Protein AF-A0A3E2V7Y3-F1 (afdb_monomer_lite)

Foldseek 3Di:
DDKDKQQKDWDQDPVVRDTDIGHIDIWDFAQFLQLQQVLCVVVVDACVVCVVPDDPVSVLVSRVSRTPDPPDDSVSSVRQDPVNVVVVVVVLPQLLDQDDDPLADTRPDPPDPPRDHGPDPDDPPDDRDGSVNLVVLCVVLVNDPVRRRHHHSPSVRVSVVSVVVPDDDPDDDPVRVVVVVVVVVVVVCVVVVHPD

Structure (mmCIF, N/CA/C/O backbone):
data_AF-A0A3E2V7Y3-F1
#
_entry.id   AF-A0A3E2V7Y3-F1
#
loop_
_atom_site.group_PDB
_atom_site.id
_atom_site.type_symbol
_atom_site.label_atom_id
_atom_site.label_alt_id
_atom_site.label_comp_id
_atom_site.label_asym_id
_atom_site.label_entity_id
_atom_site.label_seq_id
_atom_site.pdbx_PDB_ins_code
_atom_site.Cartn_x
_atom_site.Cartn_y
_atom_site.Cartn_z
_atom_site.occupancy
_atom_site.B_iso_or_equiv
_atom_site.auth_seq_id
_atom_site.auth_comp_id
_atom_site.auth_asym_id
_atom_site.auth_atom_id
_atom_site.pdbx_PDB_model_num
ATOM 1 N N . MET A 1 1 ? -3.510 -9.683 0.844 1.00 90.44 1 MET A N 1
ATOM 2 C CA . MET A 1 1 ? -4.493 -9.424 1.905 1.00 90.44 1 MET A CA 1
ATOM 3 C C . MET A 1 1 ? -4.001 -9.949 3.236 1.00 90.44 1 MET A C 1
ATOM 5 O O . MET A 1 1 ? -3.664 -11.125 3.333 1.00 90.44 1 MET A O 1
ATOM 9 N N . MET A 1 2 ? -3.960 -9.086 4.246 1.00 93.75 2 MET A N 1
ATOM 10 C CA . MET A 1 2 ? -3.643 -9.427 5.632 1.00 93.75 2 MET A CA 1
ATOM 11 C C . MET A 1 2 ? -4.939 -9.640 6.419 1.00 93.75 2 MET A C 1
ATOM 13 O O . MET A 1 2 ? -5.923 -8.940 6.190 1.00 93.75 2 MET A O 1
ATOM 17 N N . THR A 1 3 ? -4.945 -10.596 7.348 1.00 95.12 3 THR A N 1
ATOM 18 C CA . THR A 1 3 ? -6.048 -10.779 8.304 1.00 95.12 3 THR A CA 1
ATOM 19 C C . THR A 1 3 ? -5.545 -10.457 9.703 1.00 95.12 3 THR A C 1
ATOM 21 O O . THR A 1 3 ? -4.480 -10.930 10.094 1.00 95.12 3 THR A O 1
ATOM 24 N N . LEU A 1 4 ? -6.302 -9.653 10.442 1.00 93.44 4 LEU A N 1
ATOM 25 C CA . LEU A 1 4 ? -5.965 -9.200 11.784 1.00 93.44 4 LEU A CA 1
ATOM 26 C C . LEU A 1 4 ? -7.163 -9.415 12.709 1.00 93.44 4 LEU A C 1
ATOM 28 O O . LEU A 1 4 ? -8.258 -8.941 12.420 1.00 93.44 4 LEU A O 1
ATOM 32 N N . THR A 1 5 ? -6.959 -10.105 13.828 1.00 92.81 5 THR A N 1
ATOM 33 C CA . THR A 1 5 ? -8.009 -10.315 14.833 1.00 92.81 5 THR A CA 1
ATOM 34 C C . THR A 1 5 ? -7.834 -9.318 15.969 1.00 92.81 5 THR A C 1
ATOM 36 O O . THR A 1 5 ? -6.820 -9.334 16.665 1.00 92.81 5 THR A O 1
ATOM 39 N N . ILE A 1 6 ? -8.833 -8.461 16.160 1.00 91.06 6 ILE A N 1
ATOM 40 C CA . ILE A 1 6 ? -8.923 -7.530 17.282 1.00 91.06 6 ILE A CA 1
ATOM 41 C C . ILE A 1 6 ? -9.700 -8.233 18.395 1.00 91.06 6 ILE A C 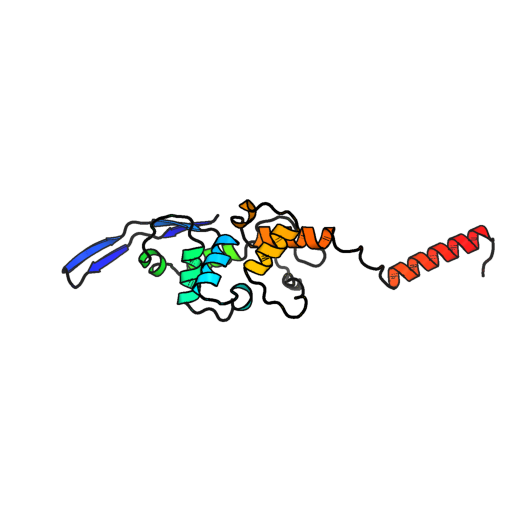1
ATOM 43 O O . ILE A 1 6 ? -10.849 -8.628 18.162 1.00 91.06 6 ILE A O 1
ATOM 47 N N . PRO A 1 7 ? -9.101 -8.440 19.579 1.00 88.94 7 PRO A N 1
ATOM 48 C CA . PRO A 1 7 ? -9.783 -9.123 20.665 1.00 88.94 7 PRO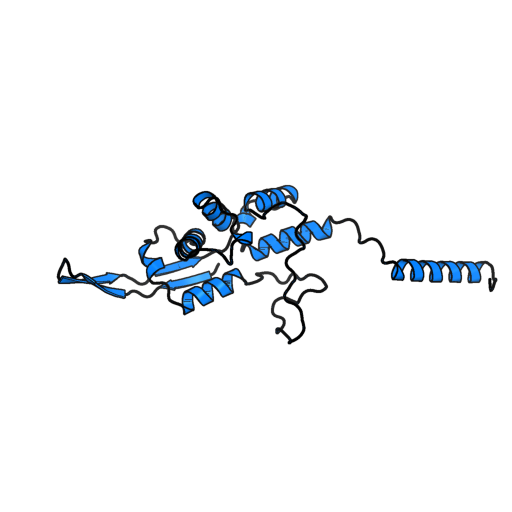 A CA 1
ATOM 49 C C . PRO A 1 7 ? -10.988 -8.312 21.142 1.00 88.94 7 PRO A C 1
ATOM 51 O O . PRO A 1 7 ? -10.995 -7.079 21.109 1.00 88.94 7 PRO A O 1
ATOM 54 N N . GLY A 1 8 ? -12.013 -9.027 21.600 1.00 88.06 8 GLY A N 1
ATOM 55 C CA . GLY A 1 8 ? -13.113 -8.409 22.322 1.00 88.06 8 GLY A CA 1
ATOM 56 C C . GLY A 1 8 ? -12.624 -7.810 23.638 1.00 88.06 8 GLY A C 1
ATOM 57 O O . GLY A 1 8 ? -11.631 -8.269 24.204 1.00 88.06 8 GLY A O 1
ATOM 58 N N . GLN A 1 9 ? -13.304 -6.776 24.117 1.00 86.38 9 GLN A N 1
ATOM 59 C CA . GLN A 1 9 ? -12.967 -6.121 25.378 1.00 86.38 9 GLN A CA 1
ATOM 60 C C . GLN A 1 9 ? -14.216 -5.905 26.220 1.00 86.38 9 GLN A C 1
ATOM 62 O O . GLN A 1 9 ? -15.294 -5.604 25.701 1.00 86.38 9 GLN A O 1
ATOM 67 N N . GLN A 1 10 ? -14.036 -6.040 27.527 1.00 89.00 10 GLN A N 1
ATOM 68 C CA . GLN A 1 10 ? -14.995 -5.622 28.533 1.00 89.00 10 GLN A CA 1
ATOM 69 C C . GLN A 1 10 ? -14.608 -4.211 28.979 1.00 89.00 10 GLN A C 1
ATOM 71 O O . GLN A 1 10 ? -13.464 -3.982 29.369 1.00 89.00 10 GLN A O 1
ATOM 76 N N . ARG A 1 11 ? -15.551 -3.272 28.919 1.00 84.94 11 ARG A N 1
ATOM 77 C CA . ARG A 1 11 ? -15.383 -1.915 29.451 1.00 84.94 11 ARG A CA 1
ATOM 78 C C . ARG A 1 11 ? -16.465 -1.638 30.483 1.00 84.94 11 ARG A C 1
ATOM 80 O O . ARG A 1 11 ? -17.605 -2.057 30.302 1.00 84.94 11 ARG A O 1
ATOM 87 N N . TRP A 1 12 ? -16.114 -0.933 31.549 1.00 87.25 12 TRP A N 1
ATOM 88 C CA . TRP A 1 12 ? -17.101 -0.400 32.481 1.00 87.25 12 TRP A CA 1
ATOM 89 C C . TRP A 1 12 ? -17.677 0.896 31.909 1.00 87.25 12 TRP A C 1
ATOM 91 O O . TRP A 1 12 ? -16.918 1.787 31.530 1.00 87.25 12 TRP A O 1
ATOM 101 N N . ASN A 1 13 ? -19.000 0.993 31.798 1.00 86.19 13 ASN A N 1
ATOM 102 C CA . ASN A 1 13 ? -19.669 2.225 31.401 1.00 86.19 13 ASN A CA 1
ATOM 103 C C . ASN A 1 13 ? -20.156 2.958 32.651 1.00 86.19 13 ASN A C 1
ATOM 105 O O . ASN A 1 13 ? -21.181 2.599 33.219 1.00 86.19 13 ASN A O 1
ATOM 109 N N . GLU A 1 14 ? -19.443 4.011 33.048 1.00 86.81 14 GLU A N 1
ATOM 110 C CA . GLU A 1 14 ? -19.757 4.799 34.250 1.00 86.81 14 GLU A CA 1
ATOM 111 C C . GLU A 1 14 ? -21.151 5.437 34.217 1.00 86.81 14 GLU A C 1
ATOM 113 O O . GLU A 1 14 ? -21.730 5.683 35.266 1.00 86.81 14 GLU A O 1
ATOM 118 N N . LYS A 1 15 ? -21.721 5.690 33.030 1.00 87.50 15 LYS A N 1
ATOM 119 C CA . LYS A 1 15 ? -23.051 6.312 32.915 1.00 87.50 15 LYS A CA 1
ATOM 120 C C . LYS A 1 15 ? -24.194 5.350 33.200 1.00 87.50 15 LYS A C 1
ATOM 122 O O . LYS A 1 15 ? -25.248 5.785 33.645 1.00 87.50 15 LYS A O 1
ATOM 127 N N . THR A 1 16 ? -24.016 4.082 32.848 1.00 88.62 16 THR A N 1
ATOM 128 C CA . THR A 1 16 ? -25.045 3.049 33.017 1.00 88.62 16 THR A CA 1
ATOM 129 C C . THR A 1 16 ? -24.715 2.095 34.155 1.00 88.62 16 THR A C 1
ATOM 131 O O . THR A 1 16 ? -25.526 1.232 34.442 1.00 88.62 16 THR A O 1
ATOM 134 N N . GLU A 1 17 ? -23.543 2.247 34.783 1.00 89.69 17 GLU A N 1
ATOM 135 C CA . GLU A 1 17 ? -23.012 1.361 35.826 1.00 89.69 17 GLU A CA 1
ATOM 136 C C . GLU A 1 17 ? -23.039 -0.121 35.411 1.00 89.69 17 GLU A C 1
ATOM 138 O O . GLU A 1 17 ? -23.352 -1.017 36.192 1.00 89.69 17 GLU A O 1
ATOM 143 N N . GLU A 1 18 ? -22.701 -0.385 34.146 1.00 90.56 18 GLU A N 1
ATOM 144 C CA . GLU A 1 18 ? -22.759 -1.723 33.557 1.00 90.56 18 GLU A CA 1
ATOM 145 C C . GLU A 1 18 ? -21.482 -2.071 32.788 1.00 90.56 18 GLU A C 1
ATOM 147 O O . GLU A 1 18 ? -20.818 -1.221 32.182 1.00 90.56 18 GLU A O 1
ATOM 152 N N . PHE A 1 19 ? -21.163 -3.367 32.754 1.00 88.56 19 PHE A N 1
ATOM 153 C CA . PHE A 1 19 ? -20.119 -3.897 31.886 1.00 88.56 19 PHE A CA 1
ATOM 154 C C . PHE A 1 19 ? -20.631 -4.025 30.450 1.00 88.56 19 PHE A C 1
ATOM 156 O O . PHE A 1 19 ? -21.527 -4.816 30.161 1.00 88.56 19 PHE A O 1
ATOM 163 N N . VAL A 1 20 ? -20.003 -3.295 29.531 1.00 86.06 20 VAL A N 1
ATOM 164 C CA . VAL A 1 20 ? -20.256 -3.395 28.093 1.00 86.06 20 VAL A CA 1
ATOM 165 C C . VAL A 1 20 ? -19.223 -4.323 27.470 1.00 86.06 20 VAL A C 1
ATOM 167 O O . VAL A 1 20 ? -18.014 -4.132 27.624 1.00 86.06 20 VAL A O 1
ATOM 170 N N . TYR A 1 21 ? -19.708 -5.313 26.726 1.00 87.00 21 TYR A N 1
ATOM 171 C CA . TYR A 1 21 ? -18.874 -6.283 26.030 1.00 87.00 21 TYR A CA 1
ATOM 172 C C . TYR A 1 21 ? -18.820 -5.947 24.549 1.00 87.00 21 TYR A C 1
ATOM 174 O O . TYR A 1 21 ? -19.842 -5.852 23.872 1.00 87.00 21 TYR A O 1
ATOM 182 N N . THR A 1 22 ? -17.607 -5.798 24.037 1.00 86.69 22 THR A N 1
ATOM 183 C CA . THR A 1 22 ? -17.362 -5.666 22.605 1.00 86.69 22 THR A CA 1
ATOM 184 C C . THR A 1 22 ? -16.868 -7.007 22.071 1.00 86.69 22 THR A C 1
ATOM 186 O O . THR A 1 22 ? -15.911 -7.557 22.623 1.00 86.69 22 THR A O 1
ATOM 189 N N . PRO A 1 23 ? -17.494 -7.574 21.026 1.00 88.31 23 PRO A N 1
ATOM 190 C CA . PRO A 1 23 ? -17.049 -8.841 20.464 1.00 88.31 23 PRO A CA 1
ATOM 191 C C . PRO A 1 23 ? -15.681 -8.696 19.786 1.00 88.31 23 PRO A C 1
ATOM 193 O O . PRO A 1 23 ? -15.250 -7.596 19.421 1.00 88.31 23 PRO A O 1
ATOM 196 N N . ALA A 1 24 ? -14.997 -9.828 19.607 1.00 90.19 24 ALA A N 1
ATOM 197 C CA . ALA A 1 24 ? -13.797 -9.883 18.783 1.00 90.19 24 ALA A CA 1
ATOM 198 C C . ALA A 1 24 ? -14.156 -9.625 17.313 1.00 90.19 24 ALA A C 1
ATOM 200 O O . ALA A 1 24 ? -15.178 -10.106 16.821 1.00 90.19 24 ALA A O 1
ATOM 201 N N . VAL A 1 25 ? -13.306 -8.882 16.606 1.00 92.62 25 VAL A N 1
ATOM 202 C CA . VAL A 1 25 ? -13.538 -8.490 15.210 1.00 92.62 25 VAL A CA 1
ATOM 203 C C . VAL A 1 25 ? -12.366 -8.934 14.352 1.00 92.62 25 VAL A C 1
ATOM 205 O O . VAL A 1 25 ? -11.209 -8.689 14.687 1.00 92.62 25 VAL A O 1
ATOM 208 N N . VAL A 1 26 ? -12.663 -9.566 13.219 1.00 93.81 26 VAL A N 1
ATOM 209 C CA . VAL A 1 26 ? -11.656 -9.959 12.228 1.00 93.81 26 VAL A CA 1
ATOM 210 C C . VAL A 1 26 ? -11.631 -8.933 11.098 1.00 93.81 26 VAL A C 1
ATOM 212 O O . VAL A 1 26 ? -12.572 -8.815 10.310 1.00 93.81 26 VAL A O 1
ATOM 215 N N . LEU A 1 27 ? -10.529 -8.196 11.003 1.00 94.19 27 LEU A N 1
ATOM 216 C CA . LEU A 1 27 ? -10.271 -7.220 9.954 1.00 94.19 27 LEU A CA 1
ATOM 217 C C . LEU A 1 27 ? -9.507 -7.874 8.804 1.00 94.19 27 LEU A C 1
ATOM 219 O O . LEU A 1 27 ? -8.493 -8.540 9.010 1.00 94.19 27 LEU A O 1
ATOM 223 N N . LYS A 1 28 ? -9.983 -7.659 7.577 1.00 95.62 28 LYS A N 1
ATOM 224 C CA . LYS A 1 28 ? -9.250 -7.974 6.350 1.00 95.62 28 LYS A CA 1
ATOM 225 C C . LYS A 1 28 ? -8.722 -6.670 5.773 1.00 95.62 28 LYS A C 1
ATOM 227 O O . LYS A 1 28 ? -9.515 -5.786 5.455 1.00 95.62 28 LYS A O 1
ATOM 232 N N . LEU A 1 29 ? -7.404 -6.560 5.659 1.00 96.06 29 LEU A N 1
ATOM 233 C CA . LEU A 1 29 ? -6.704 -5.356 5.222 1.00 96.06 29 LEU A CA 1
ATOM 234 C C . LEU A 1 29 ? -6.000 -5.603 3.886 1.00 96.06 29 LEU A C 1
ATOM 236 O O . LEU A 1 29 ? -5.368 -6.646 3.680 1.00 96.06 29 LEU A O 1
ATOM 240 N N . GLU A 1 30 ? -6.068 -4.624 2.995 1.00 97.00 30 GLU A N 1
ATOM 241 C CA . GLU A 1 30 ? -5.322 -4.602 1.745 1.00 97.00 30 GLU A CA 1
ATOM 242 C C . GLU A 1 30 ? -4.712 -3.216 1.513 1.00 97.00 30 GLU A C 1
ATOM 244 O O . GLU A 1 30 ? -5.417 -2.228 1.318 1.00 97.00 30 GLU A O 1
ATOM 249 N N . HIS A 1 31 ? -3.379 -3.163 1.502 1.00 96.06 31 HIS A N 1
ATOM 250 C CA . HIS A 1 31 ? -2.622 -1.977 1.130 1.00 96.06 31 HIS A CA 1
ATOM 251 C C . HIS A 1 31 ? -2.597 -1.890 -0.394 1.00 96.06 31 HIS A C 1
ATOM 253 O O . HIS A 1 31 ? -1.763 -2.521 -1.030 1.00 96.06 31 HIS A O 1
ATOM 259 N N . SER A 1 32 ? -3.545 -1.170 -0.984 1.00 97.44 32 SER A N 1
ATOM 260 C CA . SER A 1 32 ? -3.807 -1.138 -2.428 1.00 97.44 32 SER A CA 1
ATOM 261 C C . SER A 1 32 ? -3.794 0.282 -2.998 1.00 97.44 32 SER A C 1
ATOM 263 O O . SER A 1 32 ? -3.830 1.268 -2.255 1.00 97.44 32 SER A O 1
ATOM 265 N N . LEU A 1 33 ? -3.774 0.403 -4.330 1.00 97.62 33 LEU A N 1
ATOM 266 C CA . LEU A 1 33 ? -3.939 1.703 -4.990 1.00 97.62 33 LEU A CA 1
ATOM 267 C C . LEU A 1 33 ? -5.329 2.288 -4.712 1.00 97.62 33 LEU A C 1
ATOM 269 O O . LEU A 1 33 ? -5.459 3.494 -4.532 1.00 97.62 33 LEU A O 1
ATOM 273 N N . LEU A 1 34 ? -6.348 1.436 -4.590 1.00 97.25 34 LEU A N 1
ATOM 274 C CA . LEU A 1 34 ? -7.690 1.860 -4.202 1.00 97.25 34 LEU A CA 1
ATOM 275 C C . LEU A 1 34 ? -7.704 2.504 -2.805 1.00 97.25 34 LEU A C 1
ATOM 277 O O . LEU A 1 34 ? -8.215 3.610 -2.645 1.00 97.25 34 LEU A O 1
ATOM 281 N N . SER A 1 35 ? -7.101 1.850 -1.804 1.00 96.94 35 SER A N 1
ATOM 282 C CA . SER A 1 35 ? -7.013 2.411 -0.445 1.00 96.94 35 SER A CA 1
ATOM 283 C C . SER A 1 35 ? -6.182 3.694 -0.395 1.00 96.94 35 SER A C 1
ATOM 285 O O . SER A 1 35 ? -6.513 4.609 0.353 1.00 96.94 35 SER A O 1
ATOM 287 N N . LEU A 1 36 ? -5.123 3.773 -1.211 1.00 97.25 36 LEU A N 1
ATOM 288 C CA . LEU A 1 36 ? -4.309 4.977 -1.363 1.00 97.25 36 LEU A CA 1
ATOM 289 C C . LEU A 1 36 ? -5.145 6.138 -1.913 1.00 97.25 36 LEU A C 1
ATOM 291 O O . LEU A 1 36 ? -5.179 7.196 -1.299 1.00 97.25 36 LEU A O 1
ATOM 295 N N . ALA A 1 37 ? -5.866 5.914 -3.011 1.00 97.25 37 ALA A N 1
ATOM 296 C CA . ALA A 1 37 ? -6.692 6.929 -3.658 1.00 97.25 37 ALA A CA 1
ATOM 297 C C . ALA A 1 37 ? -7.803 7.460 -2.743 1.00 97.25 37 ALA A C 1
ATOM 299 O O . ALA A 1 37 ? -8.020 8.666 -2.670 1.00 97.25 37 ALA A O 1
ATOM 300 N N . HIS A 1 38 ? -8.482 6.573 -2.005 1.00 96.62 38 HIS A N 1
ATOM 301 C CA . HIS A 1 38 ? -9.497 6.988 -1.033 1.00 96.62 38 HIS A CA 1
ATOM 302 C C . HIS A 1 38 ? -8.917 7.885 0.058 1.00 96.62 38 HIS A C 1
ATOM 304 O O . HIS A 1 38 ? -9.493 8.924 0.371 1.00 96.62 38 HIS A O 1
ATOM 310 N N . TRP A 1 39 ? -7.769 7.505 0.616 1.00 97.56 39 TRP A N 1
ATOM 311 C CA . TRP A 1 39 ? -7.138 8.291 1.665 1.00 97.56 39 TRP A CA 1
ATOM 312 C C . TRP A 1 39 ? -6.641 9.646 1.149 1.00 97.56 39 TRP A C 1
ATOM 314 O O . TRP A 1 39 ? -6.918 10.674 1.764 1.00 97.56 39 TRP A O 1
ATOM 324 N N . GLU A 1 40 ? -5.963 9.676 -0.001 1.00 96.81 40 GLU A N 1
ATOM 325 C CA . GLU A 1 40 ? -5.481 10.930 -0.591 1.00 96.81 40 GLU A CA 1
ATOM 326 C C . GLU A 1 40 ? -6.645 11.861 -0.960 1.00 96.81 40 GLU A C 1
ATOM 328 O O . GLU A 1 40 ? -6.535 13.066 -0.749 1.00 96.81 40 GLU A O 1
ATOM 333 N N . SER A 1 41 ? -7.789 11.320 -1.396 1.00 96.62 41 SER A N 1
ATOM 334 C CA . SER A 1 41 ? -9.012 12.098 -1.634 1.00 96.62 41 SER A CA 1
ATOM 335 C C . SER A 1 41 ? -9.614 12.693 -0.357 1.00 96.62 41 SER A C 1
ATOM 337 O O . SER A 1 41 ? -10.234 13.753 -0.427 1.00 96.62 41 SER A O 1
ATOM 339 N N . ASN A 1 42 ? -9.476 12.030 0.795 1.00 95.75 42 ASN A N 1
ATOM 340 C CA . ASN A 1 42 ? -9.994 12.539 2.069 1.00 95.75 42 ASN A CA 1
ATOM 341 C C . ASN A 1 42 ? -9.099 13.648 2.634 1.00 95.75 42 ASN A C 1
ATOM 343 O O . ASN A 1 42 ? -9.590 14.660 3.131 1.00 95.75 42 ASN A O 1
ATOM 347 N N . TRP A 1 43 ? -7.781 13.452 2.565 1.00 96.19 43 TRP A N 1
ATOM 348 C CA . TRP A 1 43 ? -6.808 14.317 3.233 1.00 96.19 43 TRP A CA 1
ATOM 349 C C . TRP A 1 43 ? -6.194 15.381 2.321 1.00 96.19 43 TRP A C 1
ATOM 351 O O . TRP A 1 43 ? -5.648 16.356 2.828 1.00 96.19 43 TRP A O 1
ATOM 361 N N . ASN A 1 44 ? -6.291 15.226 0.998 1.00 94.75 44 ASN A N 1
ATOM 362 C CA . ASN A 1 44 ? -5.650 16.079 -0.011 1.00 94.75 44 ASN A CA 1
ATOM 363 C C . ASN A 1 44 ? -4.125 16.191 0.172 1.00 94.75 44 ASN A C 1
ATOM 365 O O . ASN A 1 44 ? -3.521 17.237 -0.072 1.00 94.75 44 ASN A O 1
ATOM 369 N N . ILE A 1 45 ? -3.493 15.107 0.630 1.00 92.19 45 ILE A N 1
ATOM 370 C CA . ILE A 1 45 ? -2.056 15.026 0.914 1.00 92.19 45 ILE A CA 1
ATOM 371 C C . ILE A 1 45 ? -1.466 13.843 0.136 1.00 92.19 45 ILE A C 1
ATOM 373 O O . ILE A 1 45 ? -2.036 12.759 0.198 1.00 92.19 45 ILE A O 1
ATOM 377 N N . PRO A 1 46 ? -0.304 13.986 -0.533 1.00 92.44 46 PRO A N 1
ATOM 378 C CA . PRO A 1 46 ? 0.403 12.856 -1.137 1.00 92.44 46 PRO A CA 1
ATOM 379 C C . PRO A 1 46 ? 0.952 11.909 -0.061 1.00 92.44 46 PRO A C 1
ATOM 381 O O . PRO A 1 46 ? 1.901 12.256 0.650 1.00 92.44 46 PRO A O 1
ATOM 384 N N . PHE A 1 47 ? 0.394 10.708 0.063 1.00 91.94 47 PHE A N 1
ATOM 385 C CA . PHE A 1 47 ? 0.719 9.769 1.141 1.00 91.94 47 PHE A CA 1
ATOM 386 C C . PHE A 1 47 ? 2.173 9.287 1.059 1.00 91.94 47 PHE A C 1
ATOM 388 O O . PHE A 1 47 ? 2.936 9.400 2.018 1.00 91.94 47 PHE A O 1
ATOM 395 N N . LEU A 1 48 ? 2.598 8.808 -0.119 1.00 88.06 48 LEU A N 1
ATOM 396 C CA . LEU A 1 48 ? 3.915 8.181 -0.324 1.00 88.06 48 LEU A CA 1
ATOM 397 C C . LEU A 1 48 ? 5.095 9.134 -0.086 1.00 88.06 48 LEU A C 1
ATOM 399 O O . LEU A 1 48 ? 6.209 8.692 0.215 1.00 88.06 48 LEU A O 1
ATOM 403 N N . SER A 1 49 ? 4.857 10.438 -0.213 1.00 85.38 49 SER A N 1
ATOM 404 C CA . SER A 1 49 ? 5.862 11.479 0.006 1.00 85.38 49 SER A CA 1
ATOM 405 C C . SER A 1 49 ? 5.858 12.051 1.420 1.00 85.38 49 SER A C 1
ATOM 407 O O . SER A 1 49 ? 6.834 12.695 1.801 1.00 85.38 49 SER A O 1
ATOM 409 N N . ASN A 1 50 ? 4.805 11.798 2.199 1.00 85.25 50 ASN A N 1
ATOM 410 C CA . ASN A 1 50 ? 4.630 12.344 3.543 1.00 85.25 50 ASN A CA 1
ATOM 411 C C . ASN A 1 50 ? 4.602 11.279 4.646 1.00 85.25 50 ASN A C 1
ATOM 413 O O . ASN A 1 50 ? 4.314 11.632 5.782 1.00 85.25 50 ASN A O 1
ATOM 417 N N . LEU A 1 51 ? 4.956 10.021 4.347 1.00 82.00 51 LEU A N 1
ATOM 418 C CA . LEU A 1 51 ? 5.006 8.901 5.304 1.00 82.00 51 LEU A CA 1
ATOM 419 C C . LEU A 1 51 ? 5.643 9.264 6.660 1.00 82.00 51 LEU A C 1
ATOM 421 O O . LEU A 1 51 ? 5.071 8.955 7.699 1.00 82.00 51 LEU A O 1
ATOM 425 N N . ASP A 1 52 ? 6.776 9.974 6.662 1.00 81.56 52 ASP A N 1
ATOM 426 C CA . ASP A 1 52 ? 7.502 10.339 7.893 1.00 81.56 52 ASP A CA 1
ATOM 427 C C . ASP A 1 52 ? 6.859 11.501 8.681 1.00 81.56 52 ASP A C 1
ATOM 429 O O . ASP A 1 52 ? 7.325 11.856 9.762 1.00 81.56 52 ASP A O 1
ATOM 433 N N . LYS A 1 53 ? 5.818 12.134 8.129 1.00 87.06 53 LYS A N 1
ATOM 434 C CA . LYS A 1 53 ? 5.149 13.324 8.678 1.00 87.06 53 LYS A CA 1
ATOM 435 C C . LYS A 1 53 ? 3.678 13.083 9.019 1.00 87.06 53 LYS A C 1
ATOM 437 O O . LYS A 1 53 ? 2.999 14.027 9.417 1.00 87.06 53 LYS A O 1
ATOM 442 N N . LEU A 1 54 ? 3.175 11.862 8.826 1.00 88.12 54 LEU A N 1
ATOM 443 C CA . LEU A 1 54 ? 1.769 11.553 9.066 1.00 88.12 54 LEU A CA 1
ATOM 444 C C . LEU A 1 54 ? 1.436 11.665 10.554 1.00 88.12 54 LEU A C 1
ATOM 446 O O . LEU A 1 54 ? 2.172 11.177 11.414 1.00 88.12 54 LEU A O 1
ATOM 450 N N . THR A 1 55 ? 0.301 12.292 10.853 1.00 92.94 55 THR A N 1
ATOM 451 C CA . THR A 1 55 ? -0.245 12.305 12.213 1.00 92.94 55 THR A CA 1
ATOM 452 C C . THR A 1 55 ? -0.806 10.928 12.581 1.00 92.94 55 THR A C 1
ATOM 454 O O . THR A 1 55 ? -1.078 10.088 11.720 1.00 92.94 55 THR A O 1
ATOM 457 N N . VAL A 1 56 ? -1.019 10.687 13.877 1.00 90.62 56 VAL A N 1
ATOM 458 C CA . VAL A 1 56 ? -1.628 9.432 14.355 1.00 90.62 56 VAL A CA 1
ATOM 459 C C . VAL A 1 56 ? -3.027 9.234 13.759 1.00 90.62 56 VAL A C 1
ATOM 461 O O . VAL A 1 56 ? -3.365 8.127 13.349 1.00 90.62 56 VAL A O 1
ATOM 464 N N . GLU A 1 57 ? -3.815 10.306 13.649 1.00 92.62 57 GLU A N 1
ATOM 465 C CA . GLU A 1 57 ? -5.154 10.285 13.044 1.00 92.62 57 GLU A CA 1
ATOM 466 C C . GLU A 1 57 ? -5.106 9.922 11.560 1.00 92.62 57 GLU A C 1
ATOM 468 O O . GLU A 1 57 ? -5.841 9.047 11.109 1.00 92.62 57 GLU A O 1
ATOM 473 N N . GLN A 1 58 ? -4.189 10.540 10.814 1.00 94.19 58 GLN A N 1
ATOM 474 C CA . GLN A 1 58 ? -3.950 10.245 9.404 1.00 94.19 58 GLN A CA 1
ATOM 475 C C . GLN A 1 58 ? -3.561 8.784 9.187 1.00 94.19 58 GLN A C 1
ATOM 477 O O . GLN A 1 58 ? -4.055 8.137 8.263 1.00 94.19 58 GLN A O 1
ATOM 482 N N . TRP A 1 59 ? -2.700 8.254 10.057 1.00 92.38 59 TRP A N 1
ATOM 483 C CA . TRP A 1 59 ? -2.269 6.864 10.000 1.00 92.38 59 TRP A CA 1
ATOM 484 C C . TRP A 1 59 ? -3.405 5.885 10.311 1.00 92.38 59 TRP A C 1
ATOM 486 O O . TRP A 1 59 ? -3.609 4.912 9.585 1.00 92.38 59 TRP A O 1
ATOM 496 N N . LEU A 1 60 ? -4.190 6.166 11.352 1.00 93.44 60 LEU A N 1
ATOM 497 C CA . LEU A 1 60 ? -5.388 5.399 11.697 1.00 93.44 60 LEU A CA 1
ATOM 498 C C . LEU A 1 60 ? -6.411 5.400 10.559 1.00 93.44 60 LEU A C 1
ATOM 500 O O . LEU A 1 60 ? -6.953 4.350 10.209 1.00 93.44 60 LEU A O 1
ATOM 504 N N . ASP A 1 61 ? -6.647 6.557 9.946 1.00 94.62 61 ASP A N 1
ATOM 505 C CA . ASP A 1 61 ? -7.577 6.677 8.829 1.00 94.62 61 ASP A CA 1
ATOM 506 C C . ASP A 1 61 ? -7.081 5.937 7.581 1.00 94.62 61 ASP A C 1
ATOM 508 O O . ASP A 1 61 ? -7.871 5.346 6.842 1.00 94.62 61 ASP A O 1
ATOM 512 N N . TYR A 1 62 ? -5.763 5.851 7.392 1.00 95.44 62 TYR A N 1
ATOM 513 C CA . TYR A 1 62 ? -5.191 5.006 6.351 1.00 95.44 62 TYR A CA 1
ATOM 514 C C . TYR A 1 62 ? -5.503 3.522 6.574 1.00 95.44 62 TYR A C 1
ATOM 516 O O . TYR A 1 62 ? -5.910 2.824 5.644 1.00 95.44 62 TYR A O 1
ATOM 524 N N . ILE A 1 63 ? -5.399 3.035 7.815 1.00 94.50 63 ILE A N 1
ATOM 525 C CA . ILE A 1 63 ? -5.774 1.654 8.165 1.00 94.50 63 ILE A CA 1
ATOM 526 C C . ILE A 1 63 ? -7.261 1.402 7.884 1.00 94.50 63 ILE A C 1
ATOM 528 O O . ILE A 1 63 ? -7.621 0.341 7.364 1.00 94.50 63 ILE A O 1
ATOM 532 N N . ARG A 1 64 ? -8.126 2.390 8.140 1.00 94.56 64 ARG A N 1
ATOM 533 C CA . ARG A 1 64 ? -9.549 2.323 7.772 1.00 94.56 64 ARG A CA 1
ATOM 534 C C . ARG A 1 64 ? -9.727 2.211 6.259 1.00 94.56 64 ARG A C 1
ATOM 536 O O . ARG A 1 64 ? -10.457 1.333 5.811 1.00 94.56 64 ARG A O 1
ATOM 543 N N . CYS A 1 65 ? -9.008 3.014 5.474 1.00 95.31 65 CYS A N 1
ATOM 544 C CA . CYS A 1 65 ? -9.046 2.956 4.008 1.00 95.31 65 CYS A CA 1
ATOM 545 C C . CYS A 1 65 ? -8.527 1.621 3.443 1.00 95.31 65 CYS A C 1
ATOM 547 O O . CYS A 1 65 ? -9.008 1.165 2.409 1.00 95.31 65 CYS A O 1
ATOM 549 N N . MET A 1 66 ? -7.570 0.969 4.114 1.00 95.81 66 MET A N 1
ATOM 550 C CA . MET A 1 66 ? -7.099 -0.379 3.757 1.00 95.81 66 MET A CA 1
ATOM 551 C C . MET A 1 66 ? -8.102 -1.485 4.104 1.00 95.81 66 MET A C 1
ATOM 553 O O . MET A 1 66 ? -7.936 -2.624 3.664 1.00 95.81 66 MET A O 1
ATOM 557 N N . THR A 1 67 ? -9.117 -1.204 4.921 1.00 95.44 67 THR A N 1
ATOM 558 C CA . THR A 1 67 ? -10.026 -2.238 5.411 1.00 95.44 67 THR A CA 1
ATOM 559 C C . THR A 1 67 ? -11.039 -2.640 4.346 1.00 95.44 67 THR A C 1
ATOM 561 O O . THR A 1 67 ? -11.860 -1.851 3.893 1.00 95.44 67 THR A O 1
ATOM 564 N N . VAL A 1 68 ? -11.003 -3.918 3.974 1.00 93.94 68 VAL A N 1
ATOM 565 C CA . VAL A 1 68 ? -11.906 -4.539 2.996 1.00 93.94 68 VAL A CA 1
ATOM 566 C C . VAL A 1 68 ? -13.195 -5.030 3.666 1.00 93.94 68 VAL A C 1
ATOM 568 O O . VAL A 1 68 ? -14.245 -5.117 3.026 1.00 93.94 68 VAL A O 1
ATOM 571 N N . THR A 1 69 ? -13.135 -5.364 4.961 1.00 90.00 69 THR A N 1
ATOM 572 C CA . THR A 1 69 ? -14.311 -5.767 5.745 1.00 90.00 69 THR A CA 1
ATOM 573 C C . THR A 1 69 ? -15.310 -4.607 5.833 1.00 90.00 69 THR A C 1
ATOM 575 O O . THR A 1 69 ? -14.969 -3.515 6.277 1.00 90.00 69 THR A O 1
ATOM 578 N N . LYS A 1 70 ? -16.562 -4.841 5.429 1.00 88.25 70 LYS A N 1
ATOM 579 C CA . LYS A 1 70 ? -17.625 -3.823 5.464 1.00 88.25 70 LYS A CA 1
ATOM 580 C C . LYS A 1 70 ? -18.239 -3.700 6.862 1.00 88.25 70 LYS A C 1
ATOM 582 O O . LYS A 1 70 ? -18.358 -4.701 7.561 1.00 88.25 70 LYS A O 1
ATOM 587 N N . GLY A 1 71 ? -18.681 -2.492 7.222 1.00 85.19 71 GLY A N 1
ATOM 588 C CA . GLY A 1 71 ? -19.466 -2.243 8.440 1.00 85.19 71 GLY A CA 1
ATOM 589 C C . GLY A 1 71 ? -18.675 -2.328 9.749 1.00 85.19 71 GLY A C 1
ATOM 590 O O . GLY A 1 71 ? -19.249 -2.646 10.784 1.00 85.19 71 GLY A O 1
ATOM 591 N N . VAL A 1 72 ? -17.363 -2.086 9.709 1.00 88.75 72 VAL A N 1
ATOM 592 C CA . VAL A 1 72 ? -16.513 -2.083 10.908 1.00 88.75 72 VAL A CA 1
ATOM 593 C C . VAL A 1 72 ? -16.690 -0.766 11.664 1.00 88.75 72 VAL A C 1
ATOM 595 O O . VAL A 1 72 ? -16.485 0.306 11.094 1.00 88.75 72 VAL A O 1
ATOM 598 N N . ASP A 1 73 ? -17.026 -0.858 12.950 1.00 87.56 73 ASP A N 1
ATOM 599 C CA . ASP A 1 73 ? -17.131 0.293 13.849 1.00 87.56 73 ASP A CA 1
ATOM 600 C C . ASP A 1 73 ? -15.765 1.008 13.997 1.00 87.56 73 ASP A C 1
ATOM 602 O O . ASP A 1 73 ? -14.755 0.337 14.248 1.00 87.56 73 ASP A O 1
ATOM 606 N N . PRO A 1 74 ? -15.693 2.348 13.857 1.00 87.31 74 PRO A N 1
ATOM 607 C CA . PRO A 1 74 ? -14.472 3.121 14.089 1.00 87.31 74 PRO A CA 1
ATOM 608 C C . PRO A 1 74 ? -13.776 2.851 15.436 1.00 87.31 74 PRO A C 1
ATOM 610 O O . PRO A 1 74 ? -12.546 2.894 15.501 1.00 87.31 74 PRO A O 1
ATOM 613 N N . GLU A 1 75 ? -14.518 2.512 16.494 1.00 86.88 75 GLU A N 1
ATOM 614 C CA . GLU A 1 75 ? -13.965 2.197 17.818 1.00 86.88 75 GLU A CA 1
ATOM 615 C C . GLU A 1 75 ? -13.057 0.950 17.788 1.00 86.88 75 GLU A C 1
ATOM 617 O O . GLU A 1 75 ? -12.140 0.799 18.596 1.00 86.88 75 GLU A O 1
ATOM 622 N N . VAL A 1 76 ? -13.240 0.055 16.810 1.00 89.81 76 VAL A N 1
ATOM 623 C CA . VAL A 1 76 ? -12.378 -1.123 16.630 1.00 89.81 76 VAL A CA 1
ATOM 624 C C . VAL A 1 76 ? -10.922 -0.715 16.392 1.00 89.81 76 VAL A C 1
ATOM 626 O O . VAL A 1 76 ? -10.022 -1.351 16.936 1.00 89.81 76 VAL A O 1
ATOM 629 N N . TYR A 1 77 ? -10.679 0.359 15.637 1.00 90.50 77 TYR A N 1
ATOM 630 C CA . TYR A 1 77 ? -9.323 0.810 15.304 1.00 90.50 77 TYR A CA 1
ATOM 631 C C . TYR A 1 77 ? -8.628 1.498 16.484 1.00 90.50 77 TYR A C 1
ATOM 633 O O . TYR A 1 77 ? -7.407 1.427 16.597 1.00 90.50 77 TYR A O 1
ATOM 641 N N . ALA A 1 78 ? -9.390 2.086 17.412 1.00 88.06 78 ALA A N 1
ATOM 642 C CA . ALA A 1 78 ? -8.845 2.660 18.644 1.00 88.06 78 ALA A CA 1
ATOM 643 C C . ALA A 1 78 ? -8.231 1.595 19.575 1.00 88.06 78 ALA A C 1
ATOM 645 O O . ALA A 1 78 ? -7.388 1.912 20.409 1.00 88.06 78 ALA A O 1
ATOM 646 N N . ARG A 1 79 ? -8.618 0.323 19.408 1.00 88.88 79 ARG A N 1
ATOM 647 C CA . ARG A 1 79 ? -8.140 -0.817 20.208 1.00 88.88 79 ARG A CA 1
ATOM 648 C C . ARG A 1 79 ? -6.914 -1.520 19.615 1.00 88.88 79 ARG A C 1
ATOM 650 O O . ARG A 1 79 ? -6.494 -2.548 20.146 1.00 88.88 79 ARG A O 1
ATOM 657 N N . LEU A 1 80 ? -6.351 -1.004 18.519 1.00 91.25 80 LEU A N 1
ATOM 658 C CA . LEU A 1 80 ? -5.171 -1.591 17.886 1.00 91.25 80 LEU A CA 1
ATOM 659 C C . LEU A 1 80 ? -3.967 -1.571 18.837 1.00 91.25 80 LEU A C 1
ATOM 661 O O . LEU A 1 80 ? -3.575 -0.518 19.341 1.00 91.25 80 LEU A O 1
ATOM 665 N N . THR A 1 81 ? -3.350 -2.733 19.054 1.00 91.19 81 THR A N 1
ATOM 666 C CA . THR A 1 81 ? -2.142 -2.840 19.882 1.00 91.19 81 THR A CA 1
ATOM 667 C C . THR A 1 81 ? -0.886 -2.491 19.089 1.00 91.19 81 THR A C 1
ATOM 669 O O . THR A 1 81 ? -0.861 -2.511 17.854 1.00 91.19 81 THR A O 1
ATOM 672 N N . ARG A 1 82 ? 0.213 -2.215 19.798 1.00 90.44 82 ARG A N 1
ATOM 673 C CA . ARG A 1 82 ? 1.514 -1.911 19.185 1.00 90.44 82 ARG A CA 1
ATOM 674 C C . ARG A 1 82 ? 2.010 -3.038 18.275 1.00 90.44 82 ARG A C 1
ATOM 676 O O . ARG A 1 82 ? 2.586 -2.771 17.222 1.00 90.44 82 ARG A O 1
ATOM 683 N N . GLU A 1 83 ? 1.784 -4.287 18.664 1.00 92.44 83 GLU A N 1
ATOM 684 C CA . GLU A 1 83 ? 2.136 -5.473 17.883 1.00 92.44 83 GLU A CA 1
ATOM 685 C C . GLU A 1 83 ? 1.333 -5.517 16.584 1.00 92.44 83 GLU A C 1
ATOM 687 O O . GLU A 1 83 ? 1.891 -5.788 15.525 1.00 92.44 83 GLU A O 1
ATOM 692 N N . GLN A 1 84 ? 0.046 -5.174 16.645 1.00 92.94 84 GLN A N 1
ATOM 693 C CA . GLN A 1 84 ? -0.824 -5.136 15.475 1.00 92.94 84 GLN A CA 1
ATOM 694 C C . GLN A 1 84 ? -0.404 -4.030 14.500 1.00 92.94 84 GLN A C 1
ATOM 696 O O . GLN A 1 84 ? -0.293 -4.293 13.304 1.00 92.94 84 GLN A O 1
ATOM 701 N N . TYR A 1 85 ? -0.065 -2.832 14.995 1.00 91.69 85 TYR A N 1
ATOM 702 C CA . TYR A 1 85 ? 0.530 -1.777 14.163 1.00 91.69 85 TYR A CA 1
ATOM 703 C C . TYR A 1 85 ? 1.821 -2.234 13.493 1.00 91.69 85 TYR A C 1
ATOM 705 O O . TYR A 1 85 ? 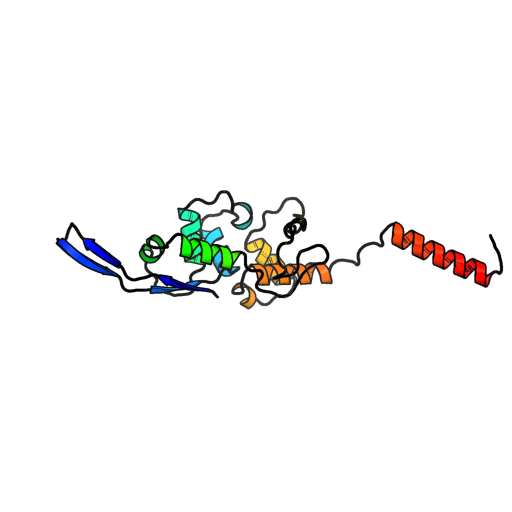2.028 -1.989 12.304 1.00 91.69 85 TYR A O 1
ATOM 713 N N . ARG A 1 86 ? 2.687 -2.921 14.244 1.00 92.50 86 ARG A N 1
ATOM 714 C CA . ARG A 1 86 ? 3.928 -3.469 13.704 1.00 92.50 86 ARG A CA 1
ATOM 715 C C . ARG A 1 86 ? 3.647 -4.469 12.585 1.00 92.50 86 ARG A C 1
ATOM 717 O O . ARG A 1 86 ? 4.260 -4.353 11.529 1.00 92.50 86 ARG A O 1
ATOM 724 N N . SER A 1 87 ? 2.710 -5.395 12.778 1.00 94.12 87 SER A N 1
ATOM 725 C CA . SER A 1 87 ? 2.332 -6.368 11.750 1.00 94.12 87 SER A CA 1
ATOM 726 C C . SER A 1 87 ? 1.723 -5.709 10.510 1.00 94.12 87 SER A C 1
ATOM 728 O O . SER A 1 87 ? 2.031 -6.127 9.397 1.00 94.12 87 SER A O 1
ATOM 730 N N . ILE A 1 88 ? 0.910 -4.657 10.673 1.00 94.25 88 ILE A N 1
ATOM 731 C CA . ILE A 1 88 ? 0.376 -3.872 9.546 1.00 94.25 88 ILE A CA 1
ATOM 732 C C . ILE A 1 88 ? 1.519 -3.206 8.775 1.00 94.25 88 ILE A C 1
ATOM 734 O O . ILE A 1 88 ? 1.571 -3.301 7.552 1.00 94.25 88 ILE A O 1
ATOM 738 N N . ASN A 1 89 ? 2.463 -2.573 9.474 1.00 91.94 89 ASN A N 1
ATOM 739 C CA . ASN A 1 89 ? 3.603 -1.922 8.836 1.00 91.94 89 ASN A CA 1
ATOM 740 C C . ASN A 1 89 ? 4.512 -2.932 8.112 1.00 91.94 89 ASN A C 1
ATOM 742 O O . ASN A 1 89 ? 4.953 -2.689 6.993 1.00 91.94 89 ASN A O 1
ATOM 746 N N . GLU A 1 90 ? 4.763 -4.093 8.722 1.00 92.38 90 GLU A N 1
ATOM 747 C CA . GLU A 1 90 ? 5.501 -5.194 8.092 1.00 92.38 90 GLU A CA 1
ATOM 748 C C . GLU A 1 90 ? 4.788 -5.715 6.835 1.00 92.38 90 GLU A C 1
ATOM 750 O O . GLU A 1 90 ? 5.447 -6.008 5.837 1.00 92.38 90 GLU A O 1
ATOM 755 N N . TYR A 1 91 ? 3.453 -5.781 6.853 1.00 94.69 91 TYR A N 1
ATOM 756 C CA . TYR A 1 91 ? 2.654 -6.133 5.683 1.00 94.69 91 TYR A CA 1
ATOM 757 C C . TYR A 1 91 ? 2.758 -5.082 4.572 1.00 94.69 91 TYR A C 1
ATOM 759 O O . TYR A 1 91 ? 3.038 -5.441 3.431 1.00 94.69 91 TYR A O 1
ATOM 767 N N . MET A 1 92 ? 2.602 -3.795 4.897 1.00 91.75 92 MET A N 1
ATOM 768 C CA . MET A 1 92 ? 2.704 -2.696 3.927 1.00 91.75 92 MET A CA 1
ATOM 769 C C . MET A 1 92 ? 4.072 -2.642 3.240 1.00 91.75 92 MET A C 1
ATOM 771 O O . MET A 1 92 ? 4.153 -2.373 2.045 1.00 91.75 92 MET A O 1
ATOM 775 N N . GLU A 1 93 ? 5.149 -2.934 3.970 1.00 89.94 93 GLU A N 1
ATOM 776 C CA . GLU A 1 93 ? 6.520 -2.958 3.443 1.00 89.94 93 GLU A CA 1
ATOM 777 C C . GLU A 1 93 ? 6.867 -4.268 2.709 1.00 89.94 93 GLU A C 1
ATOM 779 O O . GLU A 1 93 ? 7.945 -4.392 2.117 1.00 89.94 93 GLU A O 1
ATOM 784 N N . ALA A 1 94 ? 5.978 -5.268 2.712 1.00 88.94 94 ALA A N 1
ATOM 785 C CA . ALA A 1 94 ? 6.237 -6.533 2.043 1.00 88.94 94 ALA A CA 1
ATOM 786 C C . ALA A 1 94 ? 6.314 -6.336 0.512 1.00 88.94 94 ALA A C 1
ATOM 788 O O . ALA A 1 94 ? 5.459 -5.668 -0.079 1.00 88.94 94 ALA A O 1
ATOM 789 N N . PRO A 1 95 ? 7.299 -6.943 -0.181 1.00 85.12 95 PRO A N 1
ATOM 790 C CA . PRO A 1 95 ? 7.464 -6.763 -1.626 1.00 85.12 95 PRO A CA 1
ATOM 791 C C . PRO A 1 95 ? 6.309 -7.373 -2.434 1.00 85.12 95 PRO A C 1
ATOM 793 O O . PRO A 1 95 ? 5.984 -6.883 -3.511 1.00 85.12 95 PRO A O 1
ATOM 796 N N . MET A 1 96 ? 5.672 -8.435 -1.920 1.00 89.44 96 MET A N 1
ATOM 797 C CA . MET A 1 96 ? 4.522 -9.122 -2.539 1.00 89.44 96 MET A CA 1
ATOM 798 C C . MET A 1 96 ? 4.777 -9.627 -3.975 1.00 89.44 96 MET A C 1
ATOM 800 O O . MET A 1 96 ? 3.845 -9.890 -4.735 1.00 89.44 96 MET A O 1
ATOM 804 N N . THR A 1 97 ? 6.052 -9.776 -4.345 1.00 88.94 97 THR A N 1
ATOM 805 C CA . THR A 1 97 ? 6.527 -10.284 -5.636 1.00 88.94 97 THR A CA 1
ATOM 806 C C . THR A 1 97 ? 7.939 -10.856 -5.503 1.00 88.94 97 THR A C 1
ATOM 808 O O . THR A 1 97 ? 8.705 -10.453 -4.628 1.00 88.94 97 THR A O 1
ATOM 811 N N . ALA A 1 98 ? 8.285 -11.786 -6.394 1.00 90.88 98 ALA A N 1
ATOM 812 C CA . ALA A 1 98 ? 9.637 -12.328 -6.539 1.00 90.88 98 ALA A CA 1
ATOM 813 C C . ALA A 1 98 ? 10.521 -11.494 -7.488 1.00 90.88 98 ALA A C 1
ATOM 815 O O . ALA A 1 98 ? 11.711 -11.773 -7.620 1.00 90.88 98 ALA A O 1
ATOM 816 N N . THR A 1 99 ? 9.951 -10.493 -8.167 1.00 87.69 99 THR A N 1
ATOM 817 C CA . THR A 1 99 ? 10.691 -9.630 -9.099 1.00 87.69 99 THR A CA 1
ATOM 818 C C . THR A 1 99 ? 11.700 -8.765 -8.348 1.00 87.69 99 THR A C 1
ATOM 820 O O . THR A 1 99 ? 11.388 -8.204 -7.300 1.00 87.69 99 THR A O 1
ATOM 823 N N . TRP A 1 100 ? 12.906 -8.642 -8.899 1.00 87.00 100 TRP A N 1
ATOM 824 C CA . TRP A 1 100 ? 13.971 -7.796 -8.369 1.00 87.00 100 TRP A CA 1
ATOM 825 C C . TRP A 1 100 ? 14.786 -7.195 -9.504 1.00 87.00 100 TRP A C 1
ATOM 827 O O . TRP A 1 100 ? 14.850 -7.751 -10.600 1.00 87.00 100 TRP A O 1
ATOM 837 N N . PHE A 1 101 ? 15.423 -6.064 -9.225 1.00 82.62 101 PHE A N 1
ATOM 838 C CA . PHE A 1 101 ? 16.191 -5.313 -10.209 1.00 82.62 101 PHE A CA 1
ATOM 839 C C . PHE A 1 101 ? 17.682 -5.393 -9.891 1.00 82.62 101 PHE A C 1
ATOM 841 O O . PHE A 1 101 ? 18.095 -5.413 -8.730 1.00 82.62 101 PHE A O 1
ATOM 848 N N . SER A 1 102 ? 18.517 -5.460 -10.929 1.00 79.81 102 SER A N 1
ATOM 849 C CA . SER A 1 102 ? 19.968 -5.564 -10.758 1.00 79.81 102 SER A CA 1
ATOM 850 C C . SER A 1 102 ? 20.516 -4.395 -9.932 1.00 79.81 102 SER A C 1
ATOM 852 O O . SER A 1 102 ? 20.323 -3.235 -10.290 1.00 79.81 102 SER A O 1
ATOM 854 N N . GLY A 1 103 ? 21.259 -4.707 -8.867 1.00 74.81 103 GLY A N 1
ATOM 855 C CA . GLY A 1 103 ? 21.795 -3.719 -7.922 1.00 74.81 103 GLY A CA 1
ATOM 856 C C . GLY A 1 103 ? 20.931 -3.502 -6.675 1.00 74.81 103 GLY A C 1
ATOM 857 O O . GLY A 1 103 ? 21.337 -2.750 -5.791 1.00 74.81 103 GLY A O 1
ATOM 858 N N . GLU A 1 104 ? 19.785 -4.176 -6.572 1.00 76.81 104 GLU A N 1
ATOM 859 C CA . GLU A 1 104 ? 18.940 -4.196 -5.376 1.00 76.81 104 GLU A CA 1
ATOM 860 C C . GLU A 1 104 ? 19.015 -5.558 -4.663 1.00 76.81 104 GLU A C 1
ATOM 862 O O . GLU A 1 104 ? 19.304 -6.577 -5.302 1.00 76.81 104 GLU A O 1
ATOM 867 N N . PRO A 1 105 ? 18.782 -5.607 -3.337 1.00 73.06 105 PRO A N 1
ATOM 868 C CA . PRO A 1 105 ? 18.649 -6.870 -2.615 1.00 73.06 105 PRO A CA 1
ATOM 869 C C . PRO A 1 105 ? 17.489 -7.697 -3.174 1.00 73.06 105 PRO A C 1
ATOM 871 O O . PRO A 1 105 ? 16.430 -7.148 -3.486 1.00 73.06 105 PRO A O 1
ATOM 874 N N . ARG A 1 106 ? 17.658 -9.021 -3.266 1.00 80.38 106 ARG A N 1
ATOM 875 C CA . ARG A 1 106 ? 16.550 -9.883 -3.698 1.00 80.38 106 ARG A CA 1
ATOM 876 C C . ARG A 1 106 ? 15.455 -9.922 -2.620 1.00 80.38 106 ARG A C 1
ATOM 878 O O . ARG A 1 106 ? 15.782 -9.880 -1.429 1.00 80.38 106 ARG A O 1
ATOM 885 N N . PRO A 1 107 ? 14.170 -10.060 -2.999 1.00 74.69 107 PRO A N 1
ATOM 886 C CA . PRO A 1 107 ? 13.098 -10.376 -2.070 1.00 74.69 107 PRO A CA 1
ATOM 887 C C . PRO A 1 107 ? 13.501 -11.562 -1.192 1.00 74.69 107 PRO A C 1
ATOM 889 O O . PRO A 1 107 ? 13.974 -12.579 -1.697 1.00 74.69 107 PRO A O 1
ATOM 892 N N . ASN A 1 108 ? 13.341 -11.409 0.122 1.00 74.38 108 ASN A N 1
ATOM 893 C CA . ASN A 1 108 ? 13.683 -12.401 1.148 1.00 74.38 108 ASN A CA 1
ATOM 894 C C . ASN A 1 108 ? 15.181 -12.726 1.312 1.00 74.38 108 ASN A C 1
ATOM 896 O O . ASN A 1 108 ? 15.528 -13.624 2.080 1.00 74.38 108 ASN A O 1
ATOM 900 N N . GLU A 1 109 ? 16.090 -11.998 0.659 1.00 76.38 109 GLU A N 1
ATOM 901 C CA . GLU A 1 109 ? 17.515 -12.118 0.960 1.00 76.38 109 GLU A CA 1
ATOM 902 C C . GLU A 1 109 ? 17.795 -11.566 2.365 1.00 76.38 109 GLU A C 1
ATOM 904 O O . GLU A 1 109 ? 17.356 -10.465 2.718 1.00 76.38 109 GLU A O 1
ATOM 909 N N . ARG A 1 110 ? 18.530 -12.325 3.193 1.00 66.69 110 ARG A N 1
ATOM 910 C CA . ARG A 1 110 ? 18.967 -11.834 4.507 1.00 66.69 110 ARG A CA 1
ATOM 911 C C . ARG A 1 110 ? 19.733 -10.531 4.301 1.00 66.69 110 ARG A C 1
ATOM 913 O O . ARG A 1 110 ? 20.693 -10.495 3.534 1.00 66.69 110 ARG A O 1
ATOM 920 N N . LYS A 1 111 ? 19.316 -9.477 5.010 1.00 61.25 111 LYS A N 1
ATOM 921 C CA . LYS A 1 111 ? 20.002 -8.181 5.030 1.00 61.25 111 LYS A CA 1
ATOM 922 C C . LYS A 1 111 ? 21.415 -8.392 5.580 1.00 61.25 111 LYS A C 1
ATOM 924 O O . LYS A 1 111 ? 21.619 -8.393 6.788 1.00 61.25 111 LYS A O 1
ATOM 929 N N . THR A 1 112 ? 22.384 -8.625 4.704 1.00 55.97 112 THR A N 1
ATOM 930 C CA . THR A 1 112 ? 23.801 -8.625 5.060 1.00 55.97 112 THR A CA 1
ATOM 931 C C . THR A 1 112 ? 24.236 -7.182 5.281 1.00 55.97 112 THR A C 1
ATOM 933 O O . THR A 1 112 ? 23.922 -6.297 4.479 1.00 55.97 112 THR A O 1
ATOM 936 N N . ALA A 1 113 ? 24.918 -6.929 6.402 1.00 49.47 113 ALA A N 1
ATOM 937 C CA . ALA A 1 113 ? 25.472 -5.618 6.717 1.00 49.47 113 ALA A CA 1
ATOM 938 C C . ALA A 1 113 ? 26.370 -5.165 5.552 1.00 49.47 113 ALA A C 1
ATOM 940 O O . ALA A 1 113 ? 27.374 -5.805 5.260 1.00 49.47 113 ALA A O 1
ATOM 941 N N . GLY A 1 114 ? 25.955 -4.117 4.835 1.00 54.25 114 GLY A N 1
ATOM 942 C CA . GLY A 1 114 ? 26.690 -3.565 3.691 1.00 54.25 114 GLY A CA 1
ATOM 943 C C . GLY A 1 114 ? 25.917 -3.506 2.371 1.00 54.25 114 GLY A C 1
ATOM 944 O O . GLY A 1 114 ? 26.298 -2.723 1.504 1.00 54.25 114 GLY A O 1
ATOM 945 N N . LYS A 1 115 ? 24.805 -4.244 2.200 1.00 52.62 115 LYS A N 1
ATOM 946 C CA . LYS A 1 115 ? 23.939 -4.038 1.025 1.00 52.62 115 LYS A CA 1
ATOM 947 C C . LYS A 1 115 ? 23.022 -2.828 1.259 1.00 52.62 115 LYS A C 1
ATOM 949 O O . LYS A 1 115 ? 22.266 -2.832 2.235 1.00 52.62 115 LYS A O 1
ATOM 954 N N . PRO A 1 116 ? 23.072 -1.782 0.410 1.00 49.50 116 PRO A N 1
ATOM 955 C CA . PRO A 1 116 ? 22.197 -0.626 0.560 1.00 49.50 116 PRO A CA 1
ATOM 956 C C . PRO A 1 116 ? 20.731 -1.067 0.485 1.00 49.50 116 PRO A C 1
ATOM 958 O O . PRO A 1 116 ? 20.388 -1.988 -0.262 1.00 49.50 116 PRO A O 1
ATOM 961 N N . ARG A 1 117 ? 19.858 -0.404 1.262 1.00 51.94 117 ARG A N 1
ATOM 962 C CA . ARG A 1 117 ? 18.400 -0.549 1.109 1.00 51.94 117 ARG A CA 1
ATOM 963 C C . ARG A 1 117 ? 18.047 -0.374 -0.376 1.00 51.94 117 ARG A C 1
ATOM 965 O O . ARG A 1 117 ? 18.704 0.449 -1.023 1.00 51.94 117 ARG A O 1
ATOM 972 N N . PRO A 1 118 ? 17.051 -1.111 -0.911 1.00 51.56 118 PRO A N 1
ATOM 973 C CA . PRO A 1 118 ? 16.610 -0.913 -2.287 1.00 51.56 118 PRO A CA 1
ATOM 974 C C . PRO A 1 118 ? 16.377 0.582 -2.490 1.00 51.56 118 PRO A C 1
ATOM 976 O O . PRO A 1 118 ? 15.610 1.211 -1.755 1.00 51.56 118 PRO A O 1
ATOM 979 N N . LYS A 1 119 ? 17.147 1.182 -3.402 1.00 44.66 119 LYS A N 1
ATOM 980 C CA . LYS A 1 119 ? 17.006 2.603 -3.693 1.00 44.66 119 LYS A CA 1
ATOM 981 C C . LYS A 1 119 ? 15.624 2.753 -4.306 1.00 44.66 119 LYS A C 1
ATOM 983 O O . LYS A 1 119 ? 15.369 2.187 -5.365 1.00 44.66 119 LYS A O 1
ATOM 988 N N . ARG A 1 120 ? 14.737 3.500 -3.637 1.00 51.03 120 ARG A N 1
ATOM 989 C CA . ARG A 1 120 ? 13.490 3.950 -4.264 1.00 51.03 120 ARG A CA 1
ATOM 990 C C . ARG A 1 120 ? 13.867 4.537 -5.632 1.00 51.03 120 ARG A C 1
ATOM 992 O O . ARG A 1 120 ? 14.880 5.246 -5.698 1.00 51.03 120 ARG A O 1
ATOM 999 N N . PRO A 1 121 ? 13.140 4.192 -6.709 1.00 48.22 121 PRO A N 1
ATOM 1000 C CA . PRO A 1 121 ? 13.502 4.619 -8.051 1.00 48.22 121 PRO A CA 1
ATOM 1001 C C . PRO A 1 121 ? 13.740 6.135 -8.053 1.00 48.22 121 PRO A C 1
ATOM 1003 O O . PRO A 1 121 ? 13.004 6.867 -7.382 1.00 48.22 121 PRO A O 1
ATOM 1006 N N . PRO A 1 122 ? 14.798 6.619 -8.728 1.00 42.03 122 PRO A N 1
ATOM 1007 C CA . PRO A 1 122 ? 15.115 8.037 -8.731 1.00 42.03 122 PRO A CA 1
ATOM 1008 C C . PRO A 1 122 ? 13.907 8.814 -9.258 1.00 42.03 122 PRO A C 1
ATOM 1010 O O . PRO A 1 122 ? 13.413 8.538 -10.353 1.00 42.03 122 PRO A O 1
ATOM 1013 N N . ARG A 1 123 ? 13.421 9.773 -8.460 1.00 48.50 123 ARG A N 1
ATOM 1014 C CA . ARG A 1 123 ? 12.331 10.669 -8.855 1.00 48.50 123 ARG A CA 1
ATOM 1015 C C . ARG A 1 123 ? 12.745 11.370 -10.151 1.00 48.50 123 ARG A C 1
ATOM 1017 O O . ARG A 1 123 ? 13.770 12.053 -10.179 1.00 48.50 123 ARG A O 1
ATOM 1024 N N . LYS A 1 124 ? 11.964 11.223 -11.226 1.00 48.38 124 LYS A N 1
ATOM 1025 C CA . LYS A 1 124 ? 12.018 12.201 -12.319 1.00 48.38 124 LYS A CA 1
ATOM 1026 C C . LYS A 1 124 ? 11.551 13.527 -11.716 1.00 48.38 124 LYS A C 1
ATOM 1028 O O . LYS A 1 124 ? 10.506 13.570 -11.078 1.00 48.38 124 LYS A O 1
ATOM 1033 N N . SER A 1 125 ? 12.394 14.548 -11.834 1.00 43.53 125 SER A N 1
ATOM 1034 C CA . SER A 1 125 ? 12.225 15.878 -11.242 1.00 43.53 125 SER A CA 1
ATOM 1035 C C . SER A 1 125 ? 10.772 16.382 -11.289 1.00 43.53 125 SER A C 1
ATOM 1037 O O . SER A 1 125 ? 10.203 16.483 -12.373 1.00 43.53 125 SER A O 1
ATOM 1039 N N . GLY A 1 126 ? 10.201 16.715 -10.125 1.00 54.78 126 GLY A N 1
ATOM 1040 C CA . GLY A 1 126 ? 9.071 17.647 -9.998 1.00 54.78 126 GLY A CA 1
ATOM 1041 C C . GLY A 1 126 ? 7.698 17.084 -9.614 1.00 54.78 126 GLY A C 1
ATOM 1042 O O . GLY A 1 126 ? 6.914 17.833 -9.041 1.00 54.78 126 GLY A O 1
ATOM 1043 N N . THR A 1 127 ? 7.379 15.813 -9.878 1.00 62.81 127 THR A N 1
ATOM 1044 C CA . THR A 1 127 ? 6.022 15.287 -9.613 1.00 62.81 127 THR A CA 1
ATOM 1045 C C . THR A 1 127 ? 5.998 14.413 -8.362 1.00 62.81 127 THR A C 1
ATOM 1047 O O . THR A 1 127 ? 6.638 13.359 -8.316 1.00 62.81 127 THR A O 1
ATOM 1050 N N . GLU A 1 128 ? 5.255 14.843 -7.341 1.00 80.56 128 GLU A N 1
ATOM 1051 C CA . GLU A 1 128 ? 4.933 13.991 -6.195 1.00 80.56 128 GLU A CA 1
ATOM 1052 C C . GLU A 1 128 ? 4.123 12.776 -6.671 1.00 80.56 128 GLU A C 1
ATOM 1054 O O . GLU A 1 128 ? 3.260 12.885 -7.540 1.00 80.56 128 GLU A O 1
ATOM 1059 N N . THR A 1 129 ? 4.438 11.587 -6.157 1.00 86.75 129 THR A N 1
ATOM 1060 C CA . THR A 1 129 ? 3.768 10.350 -6.585 1.00 86.75 129 THR A CA 1
ATOM 1061 C C . THR A 1 129 ? 2.451 10.194 -5.825 1.00 86.75 129 THR A C 1
ATOM 1063 O O . THR A 1 129 ? 2.461 9.676 -4.711 1.00 86.75 129 THR A O 1
ATOM 1066 N N . THR A 1 130 ? 1.349 10.657 -6.422 1.00 93.88 130 THR A N 1
ATOM 1067 C CA . THR A 1 130 ? -0.031 10.459 -5.933 1.00 93.88 130 THR A CA 1
ATOM 1068 C C . THR A 1 130 ? -0.696 9.247 -6.590 1.00 93.88 130 THR A C 1
ATOM 1070 O O . THR A 1 130 ? -0.162 8.657 -7.539 1.00 93.88 130 THR A O 1
ATOM 1073 N N . ALA A 1 131 ? -1.890 8.887 -6.126 1.00 96.25 131 ALA A N 1
ATOM 1074 C CA . ALA A 1 131 ? -2.723 7.849 -6.705 1.00 96.25 131 ALA A CA 1
ATOM 1075 C C . ALA A 1 131 ? -3.037 8.113 -8.186 1.00 96.25 131 ALA A C 1
ATOM 1077 O O . ALA A 1 131 ? -2.927 7.193 -8.991 1.00 96.25 131 ALA A O 1
ATOM 1078 N N . GLU A 1 132 ? -3.356 9.346 -8.589 1.00 95.12 132 GLU A N 1
ATOM 1079 C CA . GLU A 1 132 ? -3.653 9.703 -9.986 1.00 95.12 132 GLU A CA 1
ATOM 1080 C C . GLU A 1 132 ? -2.434 9.517 -10.887 1.00 95.12 132 GLU A C 1
ATOM 1082 O O . GLU A 1 132 ? -2.568 9.054 -12.020 1.00 95.12 132 GLU A O 1
ATOM 1087 N N . VAL A 1 133 ? -1.233 9.827 -10.385 1.00 94.62 133 VAL A N 1
ATOM 1088 C CA . VAL A 1 133 ? 0.018 9.569 -11.113 1.00 94.62 133 VAL A CA 1
ATOM 1089 C C . VAL A 1 133 ? 0.191 8.068 -11.343 1.00 94.62 133 VAL A C 1
ATOM 1091 O O . VAL A 1 133 ? 0.535 7.651 -12.452 1.00 94.62 133 VAL A O 1
ATOM 1094 N N . LEU A 1 134 ? -0.091 7.246 -10.329 1.00 95.25 134 LEU A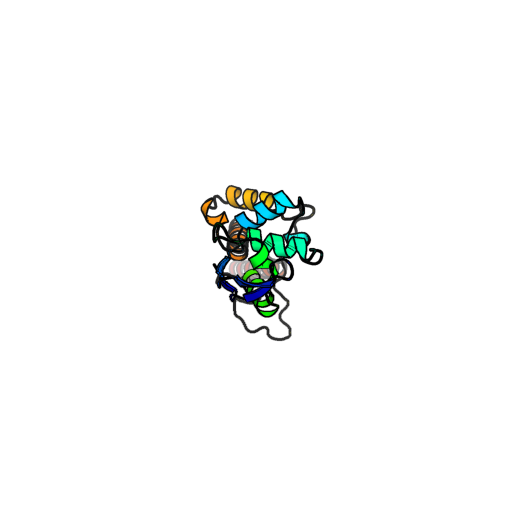 N 1
ATOM 1095 C CA . LEU A 1 134 ? -0.033 5.789 -10.446 1.00 95.25 134 LEU A CA 1
ATOM 1096 C C . LEU A 1 134 ? -1.123 5.236 -11.374 1.00 95.25 134 LEU A C 1
ATOM 1098 O O . LEU A 1 134 ? -0.815 4.381 -12.201 1.00 95.25 134 LEU A O 1
ATOM 1102 N N . TYR A 1 135 ? -2.357 5.744 -11.312 1.00 97.44 135 TYR A N 1
ATOM 1103 C CA . TYR A 1 135 ? -3.427 5.385 -12.250 1.00 97.44 135 TYR A CA 1
ATOM 1104 C C . TYR A 1 135 ? -3.061 5.759 -13.687 1.00 97.44 135 TYR A C 1
ATOM 1106 O O . TYR A 1 135 ? -3.214 4.943 -14.592 1.00 97.44 135 TYR A O 1
ATOM 1114 N N . CYS A 1 136 ? -2.518 6.957 -13.903 1.00 96.00 136 CYS A N 1
ATOM 1115 C CA . CYS A 1 136 ? -2.060 7.405 -15.214 1.00 96.00 136 CYS A CA 1
ATOM 1116 C C . CYS A 1 136 ? -0.994 6.458 -15.786 1.00 96.00 136 CYS A C 1
ATOM 1118 O O . CYS A 1 136 ? -1.100 6.028 -16.936 1.00 96.00 136 CYS A O 1
ATOM 1120 N N . GLN A 1 137 ? -0.010 6.056 -14.974 1.00 94.31 137 GLN A N 1
ATOM 1121 C CA . GLN A 1 137 ? 0.984 5.051 -15.364 1.00 94.31 137 GLN A CA 1
ATOM 1122 C C . GLN A 1 137 ? 0.339 3.692 -15.656 1.00 94.31 137 GLN A C 1
ATOM 1124 O O . GLN A 1 137 ? 0.638 3.083 -16.681 1.00 94.31 137 GLN A O 1
ATOM 1129 N N . MET A 1 138 ? -0.563 3.234 -14.783 1.00 96.25 138 MET A N 1
ATOM 1130 C CA . MET A 1 138 ? -1.275 1.964 -14.922 1.00 96.25 138 MET A CA 1
ATOM 1131 C C . MET A 1 138 ? -2.011 1.889 -16.265 1.00 96.25 138 MET A C 1
ATOM 1133 O O . MET A 1 138 ? -1.804 0.949 -17.031 1.00 96.25 138 MET A O 1
ATOM 1137 N N . PHE A 1 139 ? -2.787 2.921 -16.602 1.00 96.75 139 PHE A N 1
ATOM 1138 C CA . PHE A 1 139 ? -3.518 2.988 -17.865 1.00 96.75 139 PHE A CA 1
ATOM 1139 C C . PHE A 1 139 ? -2.597 3.158 -19.074 1.00 96.75 139 PHE A C 1
ATOM 1141 O O . PHE A 1 139 ? -2.817 2.509 -20.093 1.00 96.75 139 PHE A O 1
ATOM 1148 N N . SER A 1 140 ? -1.526 3.951 -18.956 1.00 94.75 140 SER A N 1
ATOM 1149 C CA . SER A 1 140 ? -0.548 4.139 -20.040 1.00 94.75 140 SER A CA 1
ATOM 1150 C C . SER A 1 140 ? 0.143 2.834 -20.442 1.00 94.75 140 SER A C 1
ATOM 1152 O O . SER 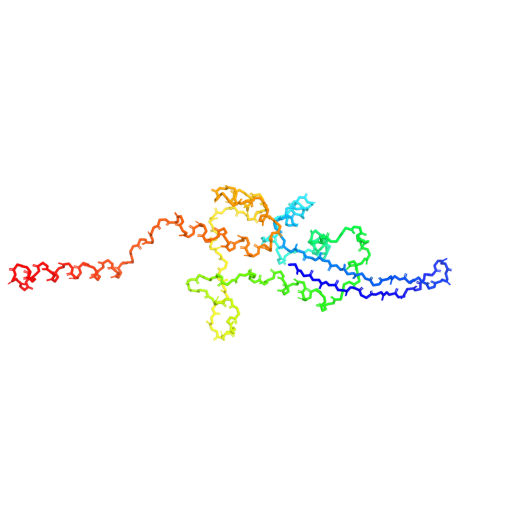A 1 140 ? 0.450 2.631 -21.614 1.00 94.75 140 SER A O 1
ATOM 1154 N N . PHE A 1 141 ? 0.370 1.931 -19.486 1.00 94.44 141 PHE A N 1
ATOM 1155 C CA . PHE A 1 141 ? 0.947 0.610 -19.744 1.00 94.44 141 PHE A CA 1
ATOM 1156 C C . PHE A 1 141 ? -0.092 -0.467 -20.086 1.00 94.44 141 PHE A C 1
ATOM 1158 O O . PHE A 1 141 ? 0.282 -1.626 -20.257 1.00 94.44 141 PHE A O 1
ATOM 1165 N N . GLY A 1 142 ? -1.379 -0.115 -20.184 1.00 95.75 142 GLY A N 1
ATOM 1166 C CA . GLY A 1 142 ? -2.453 -1.076 -20.442 1.00 95.75 142 GLY A CA 1
ATOM 1167 C C . GLY A 1 142 ? -2.664 -2.077 -19.303 1.00 95.75 142 GLY A C 1
ATOM 1168 O O . GLY A 1 142 ? -3.141 -3.186 -19.540 1.00 95.75 142 GLY A O 1
ATOM 1169 N N . ILE A 1 143 ? -2.286 -1.722 -18.071 1.00 96.00 143 ILE A N 1
ATOM 1170 C CA . ILE A 1 143 ? -2.505 -2.571 -16.898 1.00 96.00 143 ILE A CA 1
ATOM 1171 C C . ILE A 1 143 ? -4.011 -2.547 -16.560 1.00 96.00 143 ILE A C 1
ATOM 1173 O O . ILE A 1 143 ? -4.578 -1.459 -16.413 1.00 96.00 143 ILE A O 1
ATOM 1177 N N . PRO A 1 144 ? -4.670 -3.715 -16.416 1.00 97.38 144 PRO A N 1
ATOM 1178 C CA . PRO A 1 144 ? -6.101 -3.784 -16.126 1.00 97.38 144 PRO A CA 1
ATOM 1179 C C . PRO A 1 144 ? -6.475 -3.103 -14.807 1.00 97.38 144 PRO A C 1
ATOM 1181 O O . PRO A 1 144 ? -5.726 -3.177 -13.826 1.00 97.38 144 PRO A O 1
ATOM 1184 N N . LYS A 1 145 ? -7.664 -2.488 -14.759 1.00 95.50 145 LYS A N 1
ATOM 1185 C CA . LYS A 1 145 ? -8.144 -1.730 -13.592 1.00 95.50 145 LYS A CA 1
ATOM 1186 C C . LYS A 1 145 ? -8.229 -2.588 -12.329 1.00 95.50 145 LYS A C 1
ATOM 1188 O O . LYS A 1 145 ? -7.994 -2.093 -11.237 1.00 95.50 145 LYS A O 1
ATOM 1193 N N . GLU A 1 146 ? -8.481 -3.884 -12.456 1.00 96.75 146 GLU A N 1
ATOM 1194 C CA . GLU A 1 146 ? -8.551 -4.834 -11.343 1.00 96.75 146 GLU A CA 1
ATOM 1195 C C . GLU A 1 146 ? -7.257 -4.872 -10.513 1.00 96.75 146 GLU A C 1
ATOM 1197 O O . GLU A 1 146 ? -7.297 -5.190 -9.320 1.00 96.75 146 GLU A O 1
ATOM 1202 N N . CYS A 1 147 ? -6.117 -4.508 -11.114 1.00 96.81 147 CYS A N 1
ATOM 1203 C CA . CYS A 1 147 ? -4.830 -4.418 -10.429 1.00 96.81 147 CYS A CA 1
ATOM 1204 C C . CYS A 1 147 ? -4.782 -3.286 -9.389 1.00 96.81 147 CYS A C 1
ATOM 1206 O O . CYS A 1 147 ? -3.907 -3.311 -8.526 1.00 96.81 147 CYS A O 1
ATOM 1208 N N . GLU A 1 148 ? -5.735 -2.342 -9.392 1.00 97.06 148 GLU A N 1
ATOM 1209 C CA . GLU A 1 148 ? -5.853 -1.295 -8.363 1.00 97.06 148 GLU A CA 1
ATOM 1210 C C . GLU A 1 148 ? -6.083 -1.876 -6.958 1.00 97.06 148 GLU A C 1
ATOM 1212 O O . GLU A 1 148 ? -5.748 -1.239 -5.960 1.00 97.06 148 GLU A O 1
ATOM 1217 N N . LYS A 1 149 ? -6.632 -3.099 -6.886 1.00 96.81 149 LYS A N 1
ATOM 1218 C CA . LYS A 1 149 ? -6.910 -3.851 -5.652 1.00 96.81 149 LYS A CA 1
ATOM 1219 C C . LYS A 1 149 ? -5.750 -4.747 -5.225 1.00 96.81 149 LYS A C 1
ATOM 1221 O O . LYS A 1 149 ? -5.822 -5.382 -4.176 1.00 96.81 149 LYS A O 1
ATOM 1226 N N . TRP A 1 150 ? -4.710 -4.875 -6.049 1.00 97.06 150 TRP A N 1
ATOM 1227 C CA . TRP A 1 150 ? -3.519 -5.618 -5.657 1.00 97.06 150 TRP A CA 1
ATOM 1228 C C . TRP A 1 150 ? -2.776 -4.874 -4.558 1.00 97.06 150 TRP A C 1
ATOM 1230 O O . TRP A 1 150 ? -2.923 -3.663 -4.395 1.00 97.06 150 TRP A O 1
ATOM 1240 N N . HIS A 1 151 ? -1.905 -5.605 -3.867 1.00 96.69 151 HIS A N 1
ATOM 1241 C CA . HIS A 1 151 ? -0.964 -4.973 -2.965 1.00 96.69 151 HIS A CA 1
ATOM 1242 C C . HIS A 1 151 ? -0.138 -3.905 -3.696 1.00 96.69 151 HIS A C 1
ATOM 1244 O O . HIS A 1 151 ? 0.416 -4.173 -4.769 1.00 96.69 151 HIS A O 1
ATOM 1250 N N . LEU A 1 152 ? 0.001 -2.725 -3.098 1.00 95.38 152 LEU A N 1
ATOM 1251 C CA . LEU A 1 152 ? 0.575 -1.545 -3.729 1.00 95.38 152 LEU A CA 1
ATOM 1252 C C . LEU A 1 152 ? 2.004 -1.812 -4.204 1.00 95.38 152 LEU A C 1
ATOM 1254 O O . LEU A 1 152 ? 2.306 -1.575 -5.368 1.00 95.38 152 LEU A O 1
ATOM 1258 N N . ASN A 1 153 ? 2.858 -2.418 -3.373 1.00 93.50 153 ASN A N 1
ATOM 1259 C CA . ASN A 1 153 ? 4.231 -2.756 -3.780 1.00 93.50 153 ASN A CA 1
ATOM 1260 C C . ASN A 1 153 ? 4.293 -3.707 -4.984 1.00 93.50 153 ASN A C 1
ATOM 1262 O O . ASN A 1 153 ? 5.195 -3.587 -5.817 1.00 93.50 153 ASN A O 1
ATOM 1266 N N . ARG A 1 154 ? 3.319 -4.615 -5.131 1.00 95.19 154 ARG A N 1
ATOM 1267 C CA . ARG A 1 154 ? 3.247 -5.507 -6.295 1.00 95.19 154 ARG A CA 1
ATOM 1268 C C . ARG A 1 154 ? 2.897 -4.713 -7.554 1.00 95.19 154 ARG A C 1
ATOM 1270 O O . ARG A 1 154 ? 3.528 -4.930 -8.587 1.00 95.19 154 ARG A O 1
ATOM 1277 N N . LEU A 1 155 ? 1.941 -3.785 -7.465 1.00 96.00 155 LEU A N 1
ATOM 1278 C CA . LEU A 1 155 ? 1.572 -2.900 -8.574 1.00 96.00 155 LEU A CA 1
ATOM 1279 C C . LEU A 1 155 ? 2.721 -1.958 -8.956 1.00 96.00 155 LEU A C 1
ATOM 1281 O O . LEU A 1 155 ? 3.068 -1.871 -10.130 1.00 96.00 155 LEU A O 1
ATOM 1285 N N . LEU A 1 156 ? 3.361 -1.314 -7.976 1.00 93.69 156 LEU A N 1
ATOM 1286 C CA . LEU A 1 156 ? 4.537 -0.467 -8.196 1.00 93.69 156 LEU A CA 1
ATOM 1287 C C . LEU A 1 156 ? 5.665 -1.246 -8.883 1.00 93.69 156 LEU A C 1
ATOM 1289 O O . LEU A 1 156 ? 6.308 -0.734 -9.800 1.00 93.69 156 LEU A O 1
ATOM 1293 N N . THR A 1 157 ? 5.877 -2.504 -8.490 1.00 93.12 157 THR A N 1
ATOM 1294 C CA . THR A 1 157 ? 6.856 -3.367 -9.158 1.00 93.12 157 THR A CA 1
ATOM 1295 C C . THR A 1 157 ? 6.467 -3.654 -10.605 1.00 93.12 157 THR A C 1
ATOM 1297 O O . THR A 1 157 ? 7.321 -3.557 -11.481 1.00 93.12 157 THR A O 1
ATOM 1300 N N . LEU A 1 158 ? 5.195 -3.960 -10.884 1.00 95.00 158 LEU A N 1
ATOM 1301 C CA . LEU A 1 158 ? 4.716 -4.187 -12.250 1.00 95.00 158 LEU A CA 1
ATOM 1302 C C . LEU A 1 158 ? 4.900 -2.942 -13.128 1.00 95.00 158 LEU A C 1
ATOM 1304 O O . LEU A 1 158 ? 5.455 -3.046 -14.219 1.00 95.00 158 LEU A O 1
ATOM 1308 N N . ILE A 1 159 ? 4.512 -1.766 -12.626 1.00 92.88 159 ILE A N 1
ATOM 1309 C CA . ILE A 1 159 ? 4.726 -0.480 -13.302 1.00 92.88 159 ILE A CA 1
ATOM 1310 C C . ILE A 1 159 ? 6.211 -0.303 -13.639 1.00 92.88 159 ILE A C 1
ATOM 1312 O O . ILE A 1 159 ? 6.551 0.060 -14.764 1.00 92.88 159 ILE A O 1
ATOM 1316 N N . ARG A 1 160 ? 7.112 -0.608 -12.699 1.00 91.06 160 ARG A N 1
ATOM 1317 C CA . ARG A 1 160 ? 8.556 -0.525 -12.938 1.00 91.06 160 ARG A CA 1
ATOM 1318 C C . ARG A 1 160 ? 9.047 -1.530 -13.983 1.00 91.06 160 ARG A C 1
ATOM 1320 O O . ARG A 1 160 ? 9.880 -1.170 -14.808 1.00 91.06 160 ARG A O 1
ATOM 1327 N N . VAL A 1 161 ? 8.528 -2.758 -13.996 1.00 90.69 161 VAL A N 1
ATOM 1328 C CA . VAL A 1 161 ? 8.844 -3.744 -15.047 1.00 90.69 161 VAL A CA 1
ATOM 1329 C C . VAL A 1 161 ? 8.427 -3.221 -16.423 1.00 90.69 161 VAL A C 1
ATOM 1331 O O . VAL A 1 161 ? 9.222 -3.297 -17.357 1.00 90.69 161 VAL A O 1
ATOM 1334 N N . CYS A 1 162 ? 7.229 -2.640 -16.547 1.00 90.75 162 CYS A N 1
ATOM 1335 C CA . CYS A 1 162 ? 6.769 -2.009 -17.788 1.00 90.75 162 CYS A CA 1
ATOM 1336 C C . CYS A 1 162 ? 7.668 -0.834 -18.205 1.00 90.75 162 CYS A C 1
ATOM 1338 O O . CYS A 1 162 ? 7.998 -0.688 -19.380 1.00 90.75 162 CYS A O 1
ATOM 1340 N N . GLN A 1 163 ? 8.112 -0.019 -17.246 1.00 88.38 163 GLN A N 1
ATOM 1341 C CA . GLN A 1 163 ? 9.045 1.079 -17.510 1.00 88.38 163 GLN A CA 1
ATOM 1342 C C . GLN A 1 163 ? 10.404 0.580 -18.013 1.00 88.38 163 GLN A C 1
ATOM 1344 O O . GLN A 1 163 ? 10.938 1.151 -18.959 1.00 88.38 163 GLN A O 1
ATOM 1349 N N . GLU A 1 164 ? 10.976 -0.462 -17.401 1.00 86.69 164 GLU A N 1
ATOM 1350 C CA . GLU A 1 164 ? 12.280 -1.004 -17.805 1.00 86.69 164 GLU A CA 1
ATOM 1351 C C . GLU A 1 164 ? 12.217 -1.773 -19.132 1.00 86.69 164 GLU A C 1
ATOM 1353 O O . GLU A 1 164 ? 13.182 -1.730 -19.892 1.00 86.69 164 GLU A O 1
ATOM 1358 N N . SER A 1 165 ? 11.092 -2.423 -19.450 1.00 85.44 165 SER A N 1
ATOM 1359 C CA . SER A 1 165 ? 10.916 -3.133 -20.723 1.00 85.44 165 SER A CA 1
ATOM 1360 C C . SER A 1 165 ? 10.703 -2.194 -21.913 1.00 85.44 165 SER A C 1
ATOM 1362 O O . SER A 1 165 ? 11.137 -2.507 -23.020 1.00 85.44 165 SER A O 1
ATOM 1364 N N . GLN A 1 166 ? 10.071 -1.037 -21.692 1.00 84.06 166 GLN A N 1
ATOM 1365 C CA . GLN A 1 166 ? 9.872 -0.003 -22.714 1.00 84.06 166 GLN A CA 1
ATOM 1366 C C . GLN A 1 166 ? 11.011 1.026 -22.762 1.00 84.06 166 GLN A C 1
ATOM 1368 O O . GLN A 1 166 ? 11.068 1.848 -23.680 1.00 84.06 166 GLN A O 1
ATOM 1373 N N . ALA A 1 167 ? 11.920 1.014 -21.783 1.00 77.81 167 ALA A N 1
ATOM 1374 C CA . ALA A 1 167 ? 13.063 1.910 -21.781 1.00 77.81 167 ALA A CA 1
ATOM 1375 C C . ALA A 1 167 ? 13.981 1.601 -22.978 1.00 77.81 167 ALA A C 1
ATOM 1377 O O . ALA A 1 167 ? 14.289 0.435 -23.239 1.00 77.81 167 ALA A O 1
ATOM 1378 N N . PRO A 1 168 ? 14.479 2.627 -23.695 1.00 71.94 168 PRO A N 1
ATOM 1379 C CA . PRO A 1 168 ? 15.459 2.404 -24.746 1.00 71.94 168 PRO A CA 1
ATOM 1380 C C . PRO A 1 168 ? 16.678 1.691 -24.156 1.00 71.94 168 PRO A C 1
ATOM 1382 O O . PRO A 1 168 ? 17.116 2.023 -23.048 1.00 71.94 168 PRO A O 1
ATOM 1385 N N . ALA A 1 169 ? 17.224 0.720 -24.898 1.00 66.94 169 ALA A N 1
ATOM 1386 C CA . ALA A 1 169 ? 18.370 -0.073 -24.463 1.00 66.94 169 ALA A CA 1
ATOM 1387 C C . ALA A 1 169 ? 19.459 0.835 -23.871 1.00 66.94 169 ALA A C 1
ATOM 1389 O O . ALA A 1 169 ? 19.812 1.862 -24.465 1.00 66.94 169 ALA A O 1
ATOM 1390 N N . LYS A 1 170 ? 19.970 0.476 -22.680 1.00 65.06 170 LYS A N 1
ATOM 1391 C CA . LYS A 1 170 ? 21.015 1.250 -21.995 1.00 65.06 170 LYS A CA 1
ATOM 1392 C C . LYS A 1 170 ? 22.120 1.576 -22.996 1.00 65.06 170 LYS A C 1
ATOM 1394 O O . LYS A 1 170 ? 22.712 0.671 -23.582 1.00 65.06 170 LYS A O 1
ATOM 1399 N N . LYS A 1 171 ? 22.403 2.872 -23.182 1.00 60.72 171 LYS A N 1
ATOM 1400 C CA . LYS A 1 171 ? 23.541 3.316 -23.998 1.00 60.72 171 LYS A CA 1
ATOM 1401 C C . LYS A 1 171 ? 24.785 2.581 -23.496 1.00 60.72 171 LYS A C 1
ATOM 1403 O O . LYS A 1 171 ? 25.074 2.645 -22.301 1.00 60.72 171 LYS A O 1
ATOM 1408 N N . MET A 1 172 ? 25.478 1.879 -24.398 1.00 66.06 172 MET A N 1
ATOM 1409 C CA . MET A 1 172 ? 26.683 1.111 -24.067 1.00 66.06 172 MET A CA 1
ATOM 1410 C C . MET A 1 172 ? 27.634 1.956 -23.219 1.00 66.06 172 MET A C 1
ATOM 1412 O O . MET A 1 172 ? 27.878 3.128 -23.537 1.00 66.06 172 MET A O 1
ATOM 1416 N N . SER A 1 173 ? 28.172 1.366 -22.148 1.00 74.44 173 SER A N 1
ATOM 1417 C CA . SER A 1 173 ? 29.127 2.072 -21.299 1.00 74.44 173 SER A CA 1
ATOM 1418 C C . SER A 1 173 ? 30.371 2.454 -22.112 1.00 74.44 173 SER A C 1
ATOM 1420 O O . SER A 1 173 ? 30.680 1.843 -23.139 1.00 74.44 173 SER A O 1
ATOM 1422 N N . LYS A 1 174 ? 31.123 3.472 -21.668 1.00 73.12 174 LYS A N 1
ATOM 1423 C CA . LYS A 1 174 ? 32.388 3.842 -22.332 1.00 73.12 174 LYS A CA 1
ATOM 1424 C C . LYS A 1 174 ? 33.355 2.649 -22.404 1.00 73.12 174 LYS A C 1
ATOM 1426 O O . LYS A 1 174 ? 34.033 2.493 -23.414 1.00 73.12 174 LYS A O 1
ATOM 1431 N N . GLY A 1 175 ? 33.379 1.805 -21.370 1.00 81.44 175 GLY A N 1
ATOM 1432 C CA . GLY A 1 175 ? 34.190 0.586 -21.325 1.00 81.44 175 GLY A CA 1
ATOM 1433 C C . GLY A 1 175 ? 33.767 -0.439 -22.375 1.00 81.44 175 GLY A C 1
ATOM 1434 O O . GLY A 1 175 ? 34.615 -0.902 -23.137 1.00 81.44 175 GLY A O 1
ATOM 1435 N N . ASP A 1 176 ? 32.465 -0.712 -22.488 1.00 81.88 176 ASP A N 1
ATOM 1436 C CA . ASP A 1 176 ? 31.928 -1.662 -23.475 1.00 81.88 176 ASP A CA 1
ATOM 1437 C C . ASP A 1 176 ? 32.159 -1.168 -24.903 1.00 81.88 176 ASP A C 1
ATOM 1439 O O . ASP A 1 176 ? 32.549 -1.940 -25.778 1.00 81.88 176 ASP A O 1
ATOM 1443 N N . ARG A 1 177 ? 32.002 0.143 -25.133 1.00 81.56 177 ARG A N 1
ATOM 1444 C CA . ARG A 1 177 ? 32.334 0.774 -26.416 1.00 81.56 177 ARG A CA 1
ATOM 1445 C C . ARG A 1 177 ? 33.807 0.582 -26.764 1.00 81.56 177 ARG A C 1
ATOM 1447 O O . ARG A 1 177 ? 34.108 0.161 -27.873 1.00 81.56 177 ARG A O 1
ATOM 1454 N N . MET A 1 178 ? 34.723 0.842 -25.829 1.00 84.38 178 MET A N 1
ATOM 1455 C CA . MET A 1 178 ? 36.160 0.648 -26.058 1.00 84.38 178 MET A CA 1
ATOM 1456 C C . MET A 1 178 ? 36.529 -0.827 -26.263 1.00 84.38 178 MET A C 1
ATOM 1458 O O . MET A 1 178 ? 37.388 -1.129 -27.087 1.00 84.38 178 MET A O 1
ATOM 1462 N N . ALA A 1 179 ? 35.898 -1.759 -25.545 1.00 87.25 179 ALA A N 1
ATOM 1463 C CA . ALA A 1 179 ? 36.102 -3.195 -25.733 1.00 87.25 179 ALA A CA 1
ATOM 1464 C C . ALA A 1 179 ? 35.637 -3.654 -27.122 1.00 87.25 179 ALA A C 1
ATOM 1466 O O . ALA A 1 179 ? 36.394 -4.308 -27.839 1.00 87.25 179 ALA A O 1
ATOM 1467 N N . GLN A 1 180 ? 34.448 -3.225 -27.547 1.00 87.31 180 GLN A N 1
ATOM 1468 C CA . GLN A 1 180 ? 33.931 -3.502 -28.885 1.00 87.31 180 GLN A CA 1
ATOM 1469 C C . GLN A 1 180 ? 34.839 -2.912 -29.973 1.00 87.31 180 GLN A C 1
ATOM 1471 O O . GLN A 1 180 ? 35.118 -3.563 -30.976 1.00 87.31 180 GLN A O 1
ATOM 1476 N N . GLN A 1 181 ? 35.351 -1.698 -29.763 1.00 88.00 181 GLN A N 1
ATOM 1477 C CA . GLN A 1 181 ? 36.235 -1.030 -30.715 1.00 88.00 181 GLN A CA 1
ATOM 1478 C C . GLN A 1 181 ? 37.610 -1.709 -30.803 1.00 88.00 181 GLN A C 1
ATOM 1480 O O . GLN A 1 181 ? 38.148 -1.840 -31.900 1.00 88.00 181 GLN A O 1
ATOM 1485 N N . ARG A 1 182 ? 38.143 -2.220 -29.682 1.00 90.00 182 ARG A N 1
ATOM 1486 C CA . ARG A 1 182 ? 39.343 -3.075 -29.667 1.00 90.00 182 ARG A CA 1
ATOM 1487 C C . ARG A 1 182 ? 39.125 -4.366 -30.453 1.00 90.00 182 ARG A C 1
ATOM 1489 O O . ARG A 1 182 ? 39.909 -4.642 -31.354 1.00 90.00 182 ARG A O 1
ATOM 1496 N N . MET A 1 183 ? 38.028 -5.077 -30.195 1.00 90.50 183 MET A N 1
ATOM 1497 C CA . MET A 1 183 ? 37.674 -6.307 -30.914 1.00 90.50 183 MET A CA 1
ATOM 1498 C C . MET A 1 183 ? 37.546 -6.070 -32.429 1.00 90.50 183 MET A C 1
ATOM 1500 O O . MET A 1 183 ? 38.088 -6.825 -33.232 1.00 90.50 183 MET A O 1
ATOM 1504 N N . LEU A 1 184 ? 36.877 -4.989 -32.842 1.00 92.44 184 LEU A N 1
ATOM 1505 C CA . LEU A 1 184 ? 36.750 -4.627 -34.257 1.00 92.44 184 LEU A CA 1
ATOM 1506 C C . LEU A 1 184 ? 38.102 -4.268 -34.891 1.00 92.44 184 LEU A C 1
ATOM 1508 O O . LEU A 1 184 ? 38.355 -4.623 -36.042 1.00 92.44 184 LEU A O 1
ATOM 1512 N N . ASN A 1 185 ? 38.978 -3.579 -34.157 1.00 91.38 185 ASN A N 1
ATOM 1513 C CA . ASN A 1 185 ? 40.324 -3.262 -34.630 1.00 91.38 185 ASN A CA 1
ATOM 1514 C C . ASN A 1 185 ? 41.182 -4.526 -34.781 1.00 91.38 185 ASN A C 1
ATOM 1516 O O . ASN A 1 185 ? 41.881 -4.656 -35.783 1.00 91.38 185 ASN A O 1
ATOM 1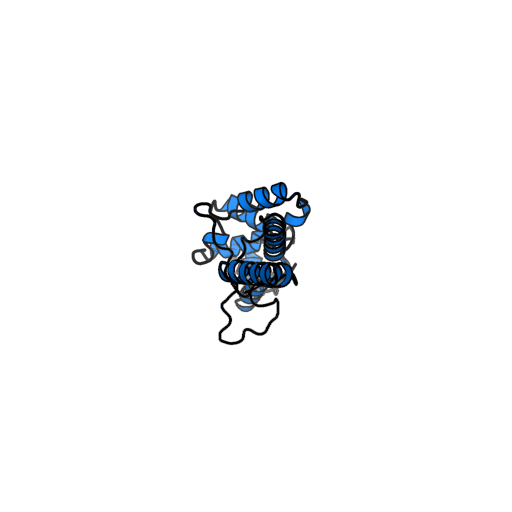520 N N . GLU A 1 186 ? 41.096 -5.476 -33.850 1.00 91.62 186 GLU A N 1
ATOM 1521 C CA . GLU A 1 186 ? 41.776 -6.774 -33.952 1.00 91.62 186 GLU A CA 1
ATOM 1522 C C . GLU A 1 186 ? 41.284 -7.584 -35.154 1.00 91.62 186 GLU A C 1
ATOM 1524 O O . GLU A 1 186 ? 42.098 -8.078 -35.933 1.00 91.62 186 GLU A O 1
ATOM 1529 N N . GLN A 1 187 ? 39.967 -7.641 -35.384 1.00 90.62 187 GLN A N 1
ATOM 1530 C CA . GLN A 1 187 ? 39.396 -8.296 -36.567 1.00 90.62 187 GLN A CA 1
ATOM 1531 C C . GLN A 1 187 ? 39.886 -7.658 -37.875 1.00 90.62 187 GLN A C 1
ATOM 1533 O O . GLN A 1 187 ? 40.212 -8.360 -38.834 1.00 90.62 187 GLN A O 1
ATOM 1538 N N . ARG A 1 188 ? 39.973 -6.323 -37.930 1.00 90.81 188 ARG A N 1
ATOM 1539 C CA . ARG A 1 188 ? 40.485 -5.598 -39.106 1.00 90.81 188 ARG A CA 1
ATOM 1540 C C . ARG A 1 188 ? 41.964 -5.878 -39.348 1.00 90.81 188 ARG A C 1
ATOM 1542 O O . ARG A 1 188 ? 42.330 -6.154 -40.488 1.00 90.81 188 ARG A O 1
ATOM 1549 N N . LYS A 1 189 ? 42.780 -5.861 -38.292 1.00 90.31 189 LYS A N 1
ATOM 1550 C CA . LYS A 1 189 ? 44.207 -6.211 -38.348 1.00 90.31 189 LYS A CA 1
ATOM 1551 C C . LYS A 1 189 ? 44.416 -7.641 -38.837 1.00 90.31 189 LYS A C 1
ATOM 1553 O O . LYS A 1 189 ? 45.217 -7.863 -39.739 1.00 90.31 189 LYS A O 1
ATOM 1558 N N . ALA A 1 190 ? 43.632 -8.591 -38.324 1.00 88.62 190 ALA A N 1
ATOM 1559 C CA . ALA A 1 190 ? 43.665 -9.982 -38.768 1.00 88.62 190 ALA A CA 1
ATOM 1560 C C . ALA A 1 190 ? 43.294 -10.120 -40.255 1.00 88.62 190 ALA A C 1
ATOM 1562 O O . ALA A 1 190 ? 43.993 -10.800 -41.004 1.00 88.62 190 ALA A O 1
ATOM 1563 N N . ARG A 1 191 ? 42.241 -9.423 -40.708 1.00 88.69 191 ARG A N 1
ATOM 1564 C CA . ARG A 1 191 ? 41.803 -9.440 -42.113 1.00 88.69 191 ARG A CA 1
ATOM 1565 C C . ARG A 1 191 ? 42.835 -8.829 -43.061 1.00 88.69 191 ARG A C 1
ATOM 1567 O O . ARG A 1 191 ? 43.065 -9.365 -44.138 1.00 88.69 191 ARG A O 1
ATOM 1574 N N . LEU A 1 192 ? 43.428 -7.702 -42.675 1.00 90.88 192 LEU A N 1
ATOM 1575 C CA . LEU A 1 192 ? 44.407 -6.977 -43.489 1.00 90.88 192 LEU A CA 1
ATOM 1576 C C . LEU A 1 192 ? 45.835 -7.525 -43.326 1.00 90.88 192 LEU A C 1
ATOM 1578 O O . LEU A 1 192 ? 46.737 -7.074 -44.024 1.00 90.88 192 LEU A O 1
ATOM 1582 N N . LYS A 1 193 ? 46.043 -8.500 -42.426 1.00 88.19 193 LYS A N 1
ATOM 1583 C CA . LYS A 1 193 ? 47.355 -9.047 -42.038 1.00 88.19 193 LYS A CA 1
ATOM 1584 C C . LYS A 1 193 ? 48.357 -7.960 -41.625 1.00 88.19 193 LYS A C 1
ATOM 1586 O O . LYS A 1 193 ? 49.560 -8.110 -41.831 1.00 88.19 193 LYS A O 1
ATOM 1591 N N . THR A 1 194 ? 47.874 -6.874 -41.024 1.00 85.75 194 THR A N 1
ATOM 1592 C CA . THR A 1 194 ? 48.718 -5.778 -40.534 1.00 85.75 194 THR A CA 1
ATOM 1593 C C . THR A 1 194 ? 48.816 -5.812 -39.012 1.00 85.75 194 THR A C 1
ATOM 1595 O O . THR A 1 194 ? 47.932 -6.308 -38.314 1.00 85.75 194 THR A O 1
ATOM 1598 N N . ARG A 1 195 ? 49.924 -5.294 -38.472 1.00 77.56 195 ARG A N 1
ATOM 1599 C CA . ARG A 1 195 ? 50.117 -5.115 -37.018 1.00 77.56 195 ARG A CA 1
ATOM 1600 C C . ARG A 1 195 ? 49.724 -3.706 -36.548 1.00 77.56 195 ARG A C 1
ATOM 1602 O O . ARG A 1 195 ? 49.460 -3.505 -35.358 1.00 77.56 195 ARG A O 1
ATOM 1609 N N . GLY A 1 196 ? 49.626 -2.770 -37.492 1.00 70.25 196 GLY A N 1
ATOM 1610 C CA . GLY A 1 196 ? 49.148 -1.395 -37.352 1.00 70.25 196 GLY A CA 1
ATOM 1611 C C . GLY A 1 196 ? 48.025 -1.161 -38.336 1.00 70.25 196 GLY A C 1
ATOM 1612 O O . GLY A 1 196 ? 48.230 -1.517 -39.518 1.00 70.25 196 GLY A O 1
#

Radius of gyration: 25.4 Å; chains: 1; bounding box: 75×30×79 Å

Sequence (196 aa):
MMTLTIPGQQRWNEKTEEFVYTPAVVLKLEHSLLSLAHWESNWNIPFLSNLDKLTVEQWLDYIRCMTVTKGVDPEVYARLTREQYRSINEYMEAPMTATWFSGEPRPNERKTAGKPRPKRPPRKSGTETTAEVLYCQMFSFGIPKECEKWHLNRLLTLIRVCQESQAPAKKMSKGDRMAQQRMLNEQRKARLKTRG

pLDDT: mean 86.11, std 12.87, range [42.03, 97.62]

Secondary structure (DSSP, 8-state):
-EEEEEPPEEEEETTTTEEEEEPPEEEEE--BHHHHHHHHHHH-S-HHHHGGG--HHHHHHHHHHHB-STT--THHHHT--HHHHHHHHHHHT---SS---TTSPPTT----TTSPPPPPPPPPTT----HHHHHHHHHHTT--GGGGGSBHHHHHHHHHHHHHHHS--PPPPHHHHHHHHHHHHHHHHHHHT---

Organism: NCBI:txid853